Protein AF-A0A9X0CP93-F1 (afdb_monomer_lite)

InterPro domains:
  IPR006581 VPS10 [SM00602] (1-293)
  IPR015943 WD40/YVTN repeat-like-containing domain superfamily [G3DSA:2.130.10.10] (75-197)
  IPR031777 Sortilin, C-terminal [PF15901] (183-292)
  IPR031778 Sortilin, N-terminal [PF15902] (7-180)
  IPR050310 VPS10-related sortilin family receptors [PTHR12106] (6-293)

Secondary structure (DSSP, 8-state):
--S-------EEE-TTSTT-EEEEEEE--SSSS-EEEEEEESSTTSS-EEBPPPSBBTTS-B----TTT-EEEE--HHHHHHH-----B--SSSTT-EEEEEEEESS--SSS-EEEEESSSSSS-EEEESS-EEEEEEGGGTEEEEEE-STTB-EEEEESSTTSS-EEEE--SS-EEEEEEEE-TTS--SEEEEEEEETTSS---EEEEEE-TTTS-SBPPGGGEEEE-TTTT-SS-S-BTTEEEEEEEE-TT---B--TT----EEEEEPPP-GGG--PPTT--B-TTS-B-

Foldseek 3Di:
DPDDDDDDAAKDDQAQAPFKIKHWDWADDPDDDTFTFIWITRQNPPDIDGQADACAALVRHGPPAGPDFKGWGFDADVCCVPVVADHWDHHSLAHFWIKTWAAIGNGTDPPQIFIWITNLNRNDIHGQGRAGWAWAAALSNQKIWTWGQDLFTFWIWMASQSRNDIDIDGLDDAGWNWSHKYDDPPRNAQKIWTWTAGHPDDDDIDIGIDGCCVQQVAADDPVQKDKDWSLVPDDPGCDHLQKRKIKIDGHSVDNHHPHNPRDIDIDIDGHDDDLSNDDADPPWDQDPPSDTD

Sequence (293 aa):
MWGQTITLVDIHRVKSLNGTYLANMYIKQEHGPDKFRSVITFNKGGEWHPLKAPEVDHNGVPTKCYLPQCSLHIHMTLSRWYYYIPSVMSSSSAVGIIVAQGNLGDSLGQGNIGVFLSNDGGLTWTKEFSSFHDFVIGDHGGILAAVPMRKDAQKVWYSCTEGKTWQNVTLGSKPVYVYGMVTEPGETTLIFNVFGQYARQSFQWLSVKLNFTSVLDQKCQPENYTYWSPNDERVDSQCLLGQHLVFERRKSGDCCFNGEEYEREINISTCTCEIDDFECDFGYIHHEFDECV

pLDDT: mean 91.76, std 7.83, range [35.75, 98.5]

Organism: NCBI:txid174260

Structure (mmCIF, N/CA/C/O backbone):
data_AF-A0A9X0CP93-F1
#
_entry.id   AF-A0A9X0CP93-F1
#
loop_
_atom_site.group_PDB
_atom_site.id
_atom_site.type_symbol
_atom_site.label_atom_id
_atom_site.label_alt_id
_atom_site.label_comp_id
_atom_site.label_asym_id
_atom_site.label_entity_id
_atom_site.label_seq_id
_atom_site.pdbx_PDB_ins_code
_atom_site.Cartn_x
_atom_site.Cartn_y
_atom_site.Cartn_z
_atom_site.occupancy
_atom_site.B_iso_or_equiv
_atom_site.auth_seq_id
_atom_site.auth_comp_id
_atom_site.auth_asym_id
_atom_site.auth_atom_id
_atom_site.pdbx_PDB_model_num
ATOM 1 N N . MET A 1 1 ? -1.537 -30.505 15.634 1.00 45.66 1 MET A N 1
ATOM 2 C CA . MET A 1 1 ? -0.411 -30.059 14.789 1.00 45.66 1 MET A CA 1
ATOM 3 C C . MET A 1 1 ? 0.697 -29.499 15.679 1.00 45.66 1 MET A C 1
ATOM 5 O O . MET A 1 1 ? 0.891 -28.297 15.728 1.00 45.66 1 MET A O 1
ATOM 9 N N . TRP A 1 2 ? 1.378 -30.361 16.436 1.00 35.75 2 TRP A N 1
ATOM 10 C CA . TRP A 1 2 ? 2.591 -30.008 17.185 1.00 35.75 2 TRP A CA 1
ATOM 11 C C . TRP A 1 2 ? 3.747 -30.776 16.541 1.00 35.75 2 TRP A C 1
ATOM 13 O O . TRP A 1 2 ? 3.567 -31.950 16.224 1.00 35.75 2 TRP A O 1
ATOM 23 N N . GLY A 1 3 ? 4.889 -30.122 16.313 1.00 57.94 3 GLY A N 1
ATOM 24 C CA . GLY A 1 3 ? 6.096 -30.769 15.777 1.00 57.94 3 GLY A CA 1
ATOM 25 C C . GLY A 1 3 ? 6.415 -30.526 14.297 1.00 57.94 3 GLY A C 1
ATOM 26 O O . GLY A 1 3 ? 7.309 -31.181 13.775 1.00 57.94 3 GLY A O 1
ATOM 27 N N . GLN A 1 4 ? 5.737 -29.600 13.610 1.00 65.94 4 GLN A N 1
ATOM 28 C CA . GLN A 1 4 ? 6.206 -29.126 12.303 1.00 65.94 4 GLN A CA 1
ATOM 29 C C . GLN A 1 4 ? 7.139 -27.930 12.488 1.00 65.94 4 GLN A C 1
ATOM 31 O O . GLN A 1 4 ? 6.746 -26.910 13.054 1.00 65.94 4 GLN A O 1
ATOM 36 N N . THR A 1 5 ? 8.372 -28.059 12.001 1.00 78.38 5 THR A N 1
ATOM 37 C CA . THR A 1 5 ? 9.287 -26.930 11.830 1.00 78.38 5 THR A CA 1
ATOM 38 C C . THR A 1 5 ? 8.723 -26.033 10.734 1.00 78.38 5 THR A C 1
ATOM 40 O O . THR A 1 5 ? 8.632 -26.448 9.580 1.00 78.38 5 THR A O 1
ATOM 43 N N . ILE A 1 6 ? 8.304 -24.822 11.096 1.00 79.12 6 ILE A N 1
ATOM 44 C CA . ILE A 1 6 ? 7.851 -23.815 10.136 1.00 79.12 6 ILE A CA 1
ATOM 45 C C . ILE A 1 6 ? 9.067 -22.972 9.762 1.00 79.12 6 ILE A C 1
ATOM 47 O O . ILE A 1 6 ? 9.620 -22.272 10.609 1.00 79.12 6 ILE A O 1
ATOM 51 N N . THR A 1 7 ? 9.473 -23.036 8.497 1.00 84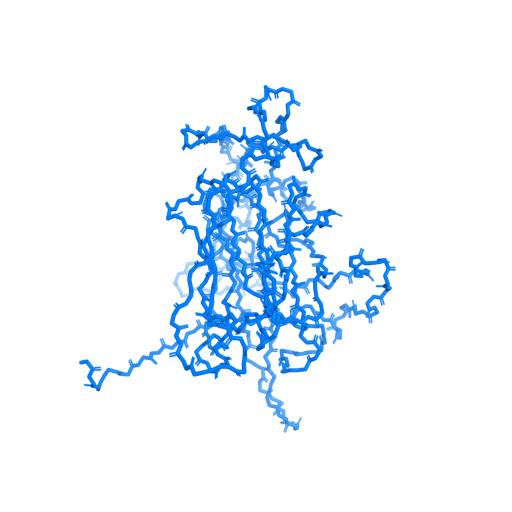.62 7 THR A N 1
ATOM 52 C CA . THR A 1 7 ? 10.472 -22.121 7.939 1.00 84.62 7 THR A CA 1
ATOM 53 C C . THR A 1 7 ? 9.752 -20.912 7.367 1.00 84.62 7 THR A C 1
ATOM 55 O O . THR A 1 7 ? 8.855 -21.050 6.537 1.00 84.62 7 THR A O 1
ATOM 58 N N . LEU A 1 8 ? 10.141 -19.726 7.822 1.00 86.12 8 LEU A N 1
ATOM 59 C CA . LEU A 1 8 ? 9.606 -18.454 7.354 1.00 86.12 8 LEU A CA 1
ATOM 60 C C . LEU A 1 8 ? 10.701 -17.701 6.603 1.00 86.12 8 LEU A C 1
ATOM 62 O O . LEU A 1 8 ? 11.847 -17.664 7.047 1.00 86.12 8 LEU A O 1
ATOM 66 N N . VAL A 1 9 ? 10.329 -17.090 5.483 1.00 91.25 9 VAL A N 1
ATOM 67 C CA . VAL A 1 9 ? 11.207 -16.248 4.668 1.00 91.25 9 VAL A CA 1
ATOM 68 C C . VAL A 1 9 ? 10.483 -14.934 4.409 1.00 91.25 9 VAL A C 1
ATOM 70 O O . VAL A 1 9 ? 9.304 -14.934 4.047 1.00 91.25 9 VAL A O 1
ATOM 73 N N . ASP A 1 10 ? 11.179 -13.817 4.607 1.00 94.00 10 ASP A N 1
ATOM 74 C CA . ASP A 1 10 ? 10.650 -12.485 4.319 1.00 94.00 10 ASP A CA 1
ATOM 75 C C . ASP A 1 10 ? 10.779 -12.179 2.827 1.00 94.00 10 ASP A C 1
ATOM 77 O O . ASP A 1 10 ? 11.709 -11.513 2.373 1.00 94.00 10 ASP A O 1
ATOM 81 N N . ILE A 1 11 ? 9.808 -12.693 2.077 1.00 95.44 11 ILE A N 1
ATOM 82 C CA . ILE A 1 11 ? 9.540 -12.330 0.693 1.00 95.44 11 ILE A CA 1
ATOM 83 C C . ILE A 1 11 ? 8.031 -12.154 0.514 1.00 95.44 11 ILE A C 1
ATOM 85 O O . ILE A 1 11 ? 7.233 -12.968 0.983 1.00 95.44 11 ILE A O 1
ATOM 89 N N . HIS A 1 12 ? 7.627 -11.080 -0.155 1.00 96.62 12 HIS A N 1
ATOM 90 C CA . HIS A 1 12 ? 6.233 -10.759 -0.432 1.00 96.62 12 HIS A CA 1
ATOM 91 C C . HIS A 1 12 ? 6.042 -10.513 -1.923 1.00 96.62 12 HIS A C 1
ATOM 93 O O . HIS A 1 12 ? 6.697 -9.655 -2.508 1.00 96.62 12 HIS A O 1
ATOM 99 N N . ARG A 1 13 ? 5.111 -11.247 -2.534 1.00 96.81 13 ARG A N 1
ATOM 100 C CA . ARG A 1 13 ? 4.679 -11.016 -3.916 1.00 96.81 13 ARG A CA 1
ATOM 101 C C . ARG A 1 13 ? 3.569 -9.971 -3.926 1.00 96.81 13 ARG A C 1
ATOM 103 O O . ARG A 1 13 ? 2.529 -10.185 -3.301 1.00 96.81 13 ARG A O 1
ATOM 110 N N . VAL A 1 14 ? 3.746 -8.891 -4.683 1.00 97.06 14 VAL A N 1
ATOM 111 C CA . VAL A 1 14 ? 2.673 -7.914 -4.903 1.00 97.06 14 VAL A CA 1
ATOM 112 C C . VAL A 1 14 ? 1.613 -8.555 -5.795 1.00 97.06 14 VAL A C 1
ATOM 114 O O . VAL A 1 14 ? 1.870 -8.898 -6.944 1.00 97.06 14 VAL A O 1
ATOM 117 N N . LYS A 1 15 ? 0.412 -8.776 -5.251 1.00 95.50 15 LYS A N 1
ATOM 118 C CA . LYS A 1 15 ? -0.599 -9.627 -5.906 1.00 95.50 15 LYS A CA 1
ATOM 119 C C . LYS A 1 15 ? -1.110 -9.083 -7.242 1.00 95.50 15 LYS A C 1
ATOM 121 O O . LYS A 1 15 ? -1.507 -9.880 -8.085 1.00 95.50 15 LYS A O 1
ATOM 126 N N . SER A 1 16 ? -1.131 -7.764 -7.416 1.00 93.38 16 SER A N 1
ATOM 127 C CA . SER A 1 16 ? -1.631 -7.115 -8.631 1.00 93.38 16 SER A CA 1
ATOM 128 C C . SER A 1 16 ? -0.591 -6.931 -9.731 1.00 93.38 16 SER A C 1
ATOM 130 O O . SER A 1 16 ? -0.976 -6.663 -10.863 1.00 93.38 16 SER A O 1
ATOM 132 N N . LEU A 1 17 ? 0.703 -7.074 -9.430 1.00 93.12 17 LEU A N 1
ATOM 133 C CA . LEU A 1 17 ? 1.784 -6.771 -10.367 1.00 93.12 17 LEU A CA 1
ATOM 134 C C . LEU A 1 17 ? 2.702 -7.979 -10.518 1.00 93.12 17 LEU A C 1
ATOM 136 O O . LEU A 1 17 ? 3.474 -8.327 -9.623 1.00 93.12 17 LEU A O 1
ATOM 140 N N . ASN A 1 18 ? 2.608 -8.638 -11.671 1.00 88.94 18 ASN A N 1
ATOM 141 C CA . ASN A 1 18 ? 3.498 -9.742 -11.984 1.00 88.94 18 ASN A CA 1
ATOM 142 C C . ASN A 1 18 ? 4.925 -9.208 -12.173 1.00 88.94 18 ASN A C 1
ATOM 144 O O . ASN A 1 18 ? 5.140 -8.297 -12.961 1.00 88.94 18 ASN A O 1
ATOM 148 N N . GLY A 1 19 ? 5.887 -9.767 -11.439 1.00 89.31 19 GLY A N 1
ATOM 149 C CA . GLY A 1 19 ? 7.274 -9.295 -11.444 1.00 89.31 19 GLY A CA 1
ATOM 150 C C . GLY A 1 19 ? 7.649 -8.401 -10.261 1.00 89.31 19 GLY A C 1
ATOM 151 O O . GLY A 1 19 ? 8.837 -8.283 -9.979 1.00 89.31 19 GLY A O 1
ATOM 152 N N . THR A 1 20 ? 6.685 -7.865 -9.504 1.00 94.81 20 THR A N 1
ATOM 153 C CA . THR A 1 20 ? 6.999 -7.048 -8.324 1.00 94.81 20 THR A CA 1
ATOM 154 C C . THR A 1 20 ? 7.060 -7.888 -7.048 1.00 94.81 20 THR A C 1
ATOM 156 O O . THR A 1 20 ? 6.065 -8.491 -6.622 1.00 94.81 20 THR A O 1
ATOM 159 N N . TYR A 1 21 ? 8.225 -7.896 -6.400 1.00 97.38 21 TYR A N 1
ATOM 160 C CA . TYR A 1 21 ? 8.444 -8.581 -5.125 1.00 97.38 21 TYR A CA 1
ATOM 161 C C . TYR A 1 21 ? 9.198 -7.689 -4.150 1.00 97.38 21 TYR A C 1
ATOM 163 O O . TYR A 1 21 ? 10.057 -6.901 -4.529 1.00 97.38 21 TYR A O 1
ATOM 171 N N . LEU A 1 22 ? 8.892 -7.857 -2.871 1.00 98.25 22 LEU A N 1
ATOM 172 C CA . LEU A 1 22 ? 9.581 -7.220 -1.761 1.00 98.25 22 LEU A CA 1
ATOM 173 C C . LEU A 1 22 ? 10.318 -8.302 -0.978 1.00 98.25 22 LEU A C 1
ATOM 175 O O . LEU A 1 22 ? 9.751 -9.371 -0.758 1.00 98.25 22 LEU A O 1
ATOM 179 N N . ALA A 1 23 ? 11.533 -8.034 -0.514 1.00 97.88 23 ALA A N 1
ATOM 180 C CA . ALA A 1 23 ? 12.254 -8.950 0.368 1.00 97.88 23 ALA A CA 1
ATOM 181 C C . ALA A 1 23 ? 13.019 -8.207 1.467 1.00 97.88 23 ALA A C 1
ATOM 183 O O . ALA A 1 23 ? 13.400 -7.051 1.288 1.00 97.88 23 ALA A O 1
ATOM 184 N N . ASN A 1 24 ? 13.272 -8.878 2.593 1.00 96.88 24 ASN A N 1
ATOM 185 C CA . ASN A 1 24 ? 14.222 -8.406 3.602 1.00 96.88 24 ASN A CA 1
ATOM 186 C C . ASN A 1 24 ? 15.542 -9.172 3.475 1.00 96.88 24 ASN A C 1
ATOM 188 O O . ASN A 1 24 ? 15.614 -10.368 3.751 1.00 96.88 24 ASN A O 1
ATOM 192 N N . MET A 1 25 ? 16.600 -8.462 3.090 1.00 95.31 25 MET A N 1
ATOM 193 C CA . MET A 1 25 ? 17.963 -8.977 3.019 1.00 95.31 25 MET A CA 1
ATOM 194 C C . MET A 1 25 ? 18.614 -8.944 4.400 1.00 95.31 25 MET A C 1
ATOM 196 O O . MET A 1 25 ? 18.644 -7.896 5.046 1.00 95.31 25 MET A O 1
ATOM 200 N N . TYR A 1 26 ? 19.184 -10.070 4.824 1.00 94.25 26 TYR A N 1
ATOM 201 C CA . TYR A 1 26 ? 20.040 -10.148 6.005 1.00 94.25 26 TYR A CA 1
ATOM 202 C C . TYR A 1 26 ? 21.467 -9.709 5.664 1.00 94.25 26 TYR A C 1
ATOM 204 O O . TYR A 1 26 ? 22.086 -10.240 4.745 1.00 94.25 26 TYR A O 1
ATOM 212 N N . ILE A 1 27 ? 21.995 -8.759 6.428 1.00 93.38 27 ILE A N 1
ATOM 213 C CA . ILE A 1 27 ? 23.336 -8.205 6.267 1.00 93.38 27 ILE A CA 1
ATOM 214 C C . ILE A 1 27 ? 24.093 -8.412 7.573 1.00 93.38 27 ILE A C 1
ATOM 216 O O . ILE A 1 27 ? 23.867 -7.705 8.562 1.00 93.38 27 ILE A O 1
ATOM 220 N N . LYS A 1 28 ? 25.027 -9.364 7.552 1.00 93.44 28 LYS A N 1
ATOM 221 C CA . LYS A 1 28 ? 25.925 -9.616 8.676 1.00 93.44 28 LYS A CA 1
ATOM 222 C C . LYS A 1 28 ? 26.867 -8.429 8.868 1.00 93.44 28 LYS A C 1
ATOM 224 O O . LYS A 1 28 ? 27.490 -7.986 7.905 1.00 93.44 28 LYS A O 1
ATOM 229 N N . GLN A 1 29 ? 26.975 -7.919 10.090 1.00 91.06 29 GLN A N 1
ATOM 230 C CA . GLN A 1 29 ? 27.916 -6.842 10.413 1.00 91.06 29 GLN A CA 1
ATOM 231 C C . GLN A 1 29 ? 29.190 -7.426 11.038 1.00 91.06 29 GLN A C 1
ATOM 233 O O . GLN A 1 29 ? 29.126 -8.346 11.849 1.00 91.06 29 GLN A O 1
ATOM 238 N N . GLU A 1 30 ? 30.362 -6.891 10.685 1.00 89.31 30 GLU A N 1
ATOM 239 C CA . GLU A 1 30 ? 31.623 -7.262 11.355 1.00 89.31 30 GLU A CA 1
ATOM 240 C C . GLU A 1 30 ? 31.658 -6.752 12.803 1.00 89.31 30 GLU A C 1
ATOM 242 O O . GLU A 1 30 ? 32.184 -7.409 13.707 1.00 89.31 30 GLU A O 1
ATOM 247 N N . HIS A 1 31 ? 31.061 -5.579 13.028 1.00 87.56 31 HIS A N 1
ATOM 248 C CA . HIS A 1 31 ? 30.952 -4.922 14.322 1.00 87.56 31 HIS A CA 1
ATOM 249 C C . HIS A 1 31 ? 29.522 -4.408 14.533 1.00 87.56 31 HIS A C 1
ATOM 251 O O . HIS A 1 31 ? 29.001 -3.652 13.716 1.00 87.56 31 HIS A O 1
ATOM 257 N N . GLY A 1 32 ? 28.904 -4.780 15.657 1.00 87.12 32 GLY A N 1
ATOM 258 C CA . GLY A 1 32 ? 27.528 -4.402 15.999 1.00 87.12 32 GLY A CA 1
ATOM 259 C C . GLY A 1 32 ? 26.488 -5.480 15.661 1.00 87.12 32 GLY A C 1
ATOM 260 O O . GLY A 1 32 ? 26.857 -6.590 15.282 1.00 87.12 32 GLY A O 1
ATOM 261 N N . PRO A 1 33 ? 25.190 -5.189 15.864 1.00 89.56 33 PRO A N 1
ATOM 262 C CA . PRO A 1 33 ? 24.119 -6.129 15.557 1.00 89.56 33 PRO A CA 1
ATOM 263 C C . PRO A 1 33 ? 23.932 -6.275 14.045 1.00 89.56 33 PRO A C 1
ATOM 265 O O . PRO A 1 33 ? 24.057 -5.301 13.298 1.00 89.56 33 PRO A O 1
ATOM 268 N N . ASP A 1 34 ? 23.580 -7.484 13.611 1.00 93.25 34 ASP A N 1
ATOM 269 C CA . ASP A 1 34 ? 23.214 -7.748 12.223 1.00 93.25 34 ASP A CA 1
ATOM 270 C C . ASP A 1 34 ? 22.017 -6.894 11.795 1.00 93.25 34 ASP A C 1
ATOM 272 O O . ASP A 1 34 ? 21.146 -6.546 12.599 1.00 93.25 34 ASP A O 1
ATOM 276 N N . LYS A 1 35 ? 21.982 -6.546 10.509 1.00 94.25 35 LYS A N 1
ATOM 277 C CA . LYS A 1 35 ? 20.985 -5.634 9.949 1.00 94.25 35 LYS A CA 1
ATOM 278 C C . LYS A 1 35 ? 20.098 -6.355 8.955 1.00 94.25 35 LYS A C 1
ATOM 280 O O . LYS A 1 35 ? 20.541 -7.251 8.244 1.00 94.25 35 LYS A O 1
ATOM 285 N N . PHE A 1 36 ? 18.860 -5.896 8.853 1.00 95.25 36 PHE A N 1
ATOM 286 C CA . PHE A 1 36 ? 17.966 -6.276 7.769 1.00 95.25 36 PHE A CA 1
ATOM 287 C C . PHE A 1 36 ? 17.678 -5.046 6.919 1.00 95.25 36 PHE A C 1
ATOM 289 O O . PHE A 1 36 ? 17.381 -3.985 7.468 1.00 95.25 36 PHE A O 1
ATOM 296 N N . ARG A 1 37 ? 17.766 -5.166 5.595 1.00 96.75 37 ARG A N 1
ATOM 297 C CA . ARG A 1 37 ? 17.382 -4.094 4.668 1.00 96.75 37 ARG A CA 1
ATOM 298 C C . ARG A 1 37 ? 16.332 -4.601 3.700 1.00 96.75 37 ARG A C 1
ATOM 300 O O . ARG A 1 37 ? 16.505 -5.642 3.076 1.00 96.75 37 ARG A O 1
ATOM 307 N N . SER A 1 38 ? 15.246 -3.853 3.589 1.00 98.25 38 SER A N 1
ATOM 308 C CA . SER A 1 38 ? 14.188 -4.145 2.631 1.00 98.25 38 SER A CA 1
ATOM 309 C C . SER A 1 38 ? 14.574 -3.687 1.229 1.00 98.25 38 SER A C 1
ATOM 311 O O . SER A 1 38 ? 15.072 -2.574 1.046 1.00 98.25 38 SER A O 1
ATOM 313 N N . VAL A 1 39 ? 14.305 -4.546 0.256 1.00 98.06 39 VAL A N 1
ATOM 314 C CA . VAL A 1 39 ? 14.540 -4.323 -1.169 1.00 98.06 39 VAL A CA 1
ATOM 315 C C . VAL A 1 39 ? 13.285 -4.665 -1.964 1.00 98.06 39 VAL A C 1
ATOM 317 O O . VAL A 1 39 ? 12.455 -5.464 -1.522 1.00 98.06 39 VAL A O 1
ATOM 320 N N . ILE A 1 40 ? 13.154 -4.049 -3.132 1.00 97.88 40 ILE A N 1
ATOM 321 C CA . ILE A 1 40 ? 12.094 -4.292 -4.103 1.00 97.88 40 ILE A CA 1
ATOM 322 C C . ILE A 1 40 ? 12.721 -4.680 -5.440 1.00 97.88 40 ILE A C 1
ATOM 324 O O . ILE A 1 40 ? 13.708 -4.084 -5.864 1.00 97.88 40 ILE A O 1
ATOM 328 N N . THR A 1 41 ? 12.154 -5.688 -6.085 1.00 94.44 41 THR A N 1
ATOM 329 C CA . THR A 1 41 ? 12.397 -6.002 -7.491 1.00 94.44 41 THR A CA 1
ATOM 330 C C . THR A 1 41 ? 11.124 -5.738 -8.257 1.00 94.44 41 THR A C 1
ATOM 332 O O . THR A 1 41 ? 10.015 -5.894 -7.736 1.00 94.44 41 THR A O 1
ATOM 335 N N . PHE A 1 42 ? 11.305 -5.369 -9.508 1.00 91.44 42 PHE A N 1
ATOM 336 C CA . PHE A 1 42 ? 10.229 -5.085 -10.423 1.00 91.44 42 PHE A CA 1
ATOM 337 C C . PHE A 1 42 ? 10.224 -6.014 -11.634 1.00 91.44 42 PHE A C 1
ATOM 339 O O . PHE A 1 42 ? 9.233 -6.017 -12.351 1.00 91.44 42 PHE A O 1
ATOM 346 N N . ASN A 1 43 ? 11.292 -6.788 -11.847 1.00 88.44 43 ASN A N 1
ATOM 347 C CA . ASN A 1 43 ? 11.537 -7.704 -12.964 1.00 88.44 43 ASN A CA 1
ATOM 348 C C . ASN A 1 43 ? 11.696 -9.150 -12.469 1.00 88.44 43 ASN A C 1
ATOM 350 O O . ASN A 1 43 ? 12.542 -9.907 -12.931 1.00 88.44 43 ASN A O 1
ATOM 354 N N . LYS A 1 44 ? 10.854 -9.544 -11.506 1.00 90.38 44 LYS A N 1
ATOM 355 C CA . LYS A 1 44 ? 10.750 -10.920 -10.996 1.00 90.38 44 LYS A CA 1
ATOM 356 C C . LYS A 1 44 ? 12.037 -11.447 -10.347 1.00 90.38 44 LYS A C 1
ATOM 358 O O . LYS A 1 44 ? 12.210 -12.657 -10.228 1.00 90.38 44 LYS A O 1
ATOM 363 N N . GLY A 1 45 ? 12.879 -10.547 -9.850 1.00 89.44 45 GLY A N 1
ATOM 364 C CA . GLY A 1 45 ? 14.084 -10.881 -9.100 1.00 89.44 45 GLY A CA 1
ATOM 365 C C . GLY A 1 45 ? 15.388 -10.753 -9.875 1.00 89.44 45 GLY A C 1
ATOM 366 O O . GLY A 1 45 ? 16.413 -11.056 -9.270 1.00 89.44 45 GLY A O 1
ATOM 367 N N . GLY A 1 46 ? 15.362 -10.294 -11.133 1.00 85.62 46 GLY A N 1
ATOM 368 C CA . GLY A 1 46 ? 16.579 -9.997 -11.896 1.00 85.62 46 GLY A CA 1
ATOM 369 C C . GLY A 1 46 ? 17.403 -8.890 -11.236 1.00 85.62 46 GLY A C 1
ATOM 370 O O . GLY A 1 46 ? 18.568 -9.086 -10.908 1.00 85.62 46 GLY A O 1
ATOM 371 N N . GLU A 1 47 ? 16.759 -7.766 -10.916 1.00 87.56 47 GLU A N 1
ATOM 372 C CA . GLU A 1 47 ? 17.378 -6.640 -10.217 1.00 87.56 47 GLU A CA 1
ATOM 373 C C . GLU A 1 47 ? 16.616 -6.263 -8.950 1.00 87.56 47 GLU A C 1
ATOM 375 O O . GLU A 1 47 ? 15.387 -6.351 -8.880 1.00 87.56 47 GLU A O 1
ATOM 380 N N . TRP A 1 48 ? 17.360 -5.822 -7.936 1.00 93.94 48 TRP A N 1
ATOM 381 C CA . TRP A 1 48 ? 16.822 -5.429 -6.639 1.00 93.94 48 TRP A CA 1
ATOM 382 C C . TRP A 1 48 ? 17.331 -4.052 -6.240 1.00 93.94 48 TRP A C 1
ATOM 384 O O . TRP A 1 48 ? 18.534 -3.790 -6.245 1.00 93.94 48 TRP A O 1
ATOM 394 N N . HIS A 1 49 ? 16.416 -3.200 -5.790 1.00 94.94 49 HIS A N 1
ATOM 395 C CA . HIS A 1 49 ? 16.727 -1.845 -5.357 1.00 94.94 49 HIS A CA 1
ATOM 396 C C . HIS A 1 49 ? 16.246 -1.610 -3.920 1.00 94.94 49 HIS A C 1
ATOM 398 O O . HIS A 1 49 ? 15.236 -2.180 -3.496 1.00 94.94 49 HIS A O 1
ATOM 404 N N . PRO A 1 50 ? 16.929 -0.761 -3.135 1.00 97.62 50 PRO A N 1
ATOM 405 C CA . PRO A 1 50 ? 16.386 -0.280 -1.871 1.00 97.62 50 PRO A CA 1
ATOM 406 C C . PRO A 1 50 ? 15.053 0.451 -2.081 1.00 97.62 50 PRO A C 1
ATOM 408 O O . PRO A 1 50 ? 14.899 1.202 -3.042 1.00 97.62 50 PRO A O 1
ATOM 411 N N . LEU A 1 51 ? 14.110 0.308 -1.147 1.00 98.25 51 LEU A N 1
ATOM 412 C CA . LEU A 1 51 ? 12.869 1.088 -1.189 1.00 98.25 51 LEU A CA 1
ATOM 413 C C . LEU A 1 51 ? 13.165 2.567 -0.905 1.00 98.25 51 LEU A C 1
ATOM 415 O O . LEU A 1 51 ? 13.687 2.916 0.163 1.00 98.25 51 LEU A O 1
ATOM 419 N N . LYS A 1 52 ? 12.817 3.445 -1.851 1.00 96.88 52 LYS A N 1
ATOM 420 C CA . LYS A 1 52 ? 12.985 4.893 -1.692 1.00 96.88 52 LYS A CA 1
ATOM 421 C C . LYS A 1 52 ? 12.086 5.391 -0.558 1.00 96.88 52 LYS A C 1
ATOM 423 O O . LYS A 1 52 ? 10.899 5.077 -0.500 1.00 96.88 52 LYS A O 1
ATOM 428 N N . ALA A 1 53 ? 12.657 6.169 0.355 1.00 97.50 53 ALA A N 1
ATOM 429 C CA . ALA A 1 53 ? 11.878 6.824 1.394 1.00 97.50 53 ALA A CA 1
ATOM 430 C C . ALA A 1 53 ? 11.070 8.004 0.811 1.00 97.50 53 ALA A C 1
ATOM 432 O O . ALA A 1 53 ? 11.579 8.693 -0.078 1.00 97.50 53 ALA A O 1
ATOM 433 N N . PRO A 1 54 ? 9.854 8.283 1.322 1.00 96.88 54 PRO A N 1
ATOM 434 C CA . PRO A 1 54 ? 9.143 9.520 1.010 1.00 96.88 54 PRO A CA 1
ATOM 435 C C . PRO A 1 54 ? 10.001 10.739 1.340 1.00 96.88 54 PRO A C 1
ATOM 437 O O . PRO A 1 54 ? 10.607 10.775 2.409 1.00 96.88 54 PRO A O 1
ATOM 440 N N . GLU A 1 55 ? 9.998 11.770 0.498 1.00 94.88 55 GLU A N 1
ATOM 441 C CA . GLU A 1 55 ? 10.692 13.035 0.798 1.00 94.88 55 GLU A CA 1
ATOM 442 C C . GLU A 1 55 ? 10.013 13.794 1.949 1.00 94.88 55 GLU A C 1
ATOM 444 O O . GLU A 1 55 ? 10.679 14.388 2.803 1.00 94.88 55 GLU A O 1
ATOM 449 N N . VAL A 1 56 ? 8.683 13.700 2.016 1.00 93.31 56 VAL A N 1
ATOM 450 C CA . VAL A 1 56 ? 7.829 14.281 3.057 1.00 93.31 56 VAL A CA 1
ATOM 451 C C . VAL A 1 56 ? 6.821 13.252 3.569 1.00 93.31 56 VAL A C 1
ATOM 453 O O . VAL A 1 56 ? 6.427 12.342 2.842 1.00 93.31 56 VAL A O 1
ATOM 456 N N . ASP A 1 57 ? 6.401 13.374 4.825 1.00 89.38 57 ASP A N 1
ATOM 457 C CA . ASP A 1 57 ? 5.257 12.616 5.336 1.00 89.38 57 ASP A CA 1
ATOM 458 C C . ASP A 1 57 ? 3.918 13.172 4.811 1.00 89.38 57 ASP A C 1
ATOM 460 O O . ASP A 1 57 ? 3.882 14.197 4.128 1.00 89.38 57 ASP A O 1
ATOM 464 N N . HIS A 1 58 ? 2.802 12.510 5.142 1.00 88.25 58 HIS A N 1
ATOM 465 C CA . HIS A 1 58 ? 1.460 12.941 4.726 1.00 88.25 58 HIS A CA 1
ATOM 466 C C . HIS A 1 58 ? 1.114 14.391 5.136 1.00 88.25 58 HIS A C 1
ATOM 468 O O . HIS A 1 58 ? 0.293 15.038 4.493 1.00 88.25 58 HIS A O 1
ATOM 474 N N . ASN A 1 59 ? 1.752 14.941 6.178 1.00 88.44 59 ASN A N 1
ATOM 475 C CA . ASN A 1 59 ? 1.541 16.321 6.629 1.00 88.44 59 ASN A CA 1
ATOM 476 C C . ASN A 1 59 ? 2.509 17.321 5.970 1.00 88.44 59 ASN A C 1
ATOM 478 O O . ASN A 1 59 ? 2.552 18.487 6.367 1.00 88.44 59 ASN A O 1
ATOM 482 N N . GLY A 1 60 ? 3.313 16.880 4.999 1.00 90.75 60 GLY A N 1
ATOM 483 C CA . GLY A 1 60 ? 4.323 17.699 4.336 1.00 90.75 60 GLY A CA 1
ATOM 484 C C . GLY A 1 60 ? 5.599 17.903 5.158 1.00 90.75 60 GLY A C 1
ATOM 485 O O . GLY A 1 60 ? 6.416 18.754 4.807 1.00 90.75 60 GLY A O 1
ATOM 486 N N . VAL A 1 61 ? 5.800 17.157 6.250 1.00 92.50 61 VAL A N 1
ATOM 487 C CA . VAL A 1 61 ? 7.012 17.273 7.071 1.00 92.50 61 VAL A CA 1
ATOM 488 C C . VAL A 1 61 ? 8.153 16.499 6.402 1.00 92.50 61 VAL A C 1
ATOM 490 O O . VAL A 1 61 ? 8.005 15.299 6.170 1.00 92.50 61 VAL A O 1
ATOM 493 N N . PRO A 1 62 ? 9.315 17.125 6.128 1.00 95.06 62 PRO A N 1
ATOM 494 C CA . PRO A 1 62 ? 10.444 16.433 5.511 1.00 95.06 62 PRO A CA 1
ATOM 495 C C . PRO A 1 62 ? 10.936 15.249 6.346 1.00 95.06 62 PRO A C 1
ATOM 497 O O . PRO A 1 62 ? 11.239 15.405 7.533 1.00 95.06 62 PRO A O 1
ATOM 500 N N . THR A 1 63 ? 11.090 14.082 5.720 1.00 94.44 63 THR A N 1
ATOM 501 C CA . THR A 1 63 ? 11.552 12.862 6.410 1.00 94.44 63 THR A CA 1
ATOM 502 C C . THR A 1 63 ? 13.062 12.848 6.636 1.00 94.44 63 THR A C 1
ATOM 504 O O . THR A 1 63 ? 13.544 12.184 7.553 1.00 94.44 63 THR A O 1
ATOM 507 N N . LYS A 1 64 ? 13.810 13.591 5.805 1.00 95.38 64 LYS A N 1
ATOM 508 C CA . LYS A 1 64 ? 15.281 13.662 5.802 1.00 95.38 64 LYS A CA 1
ATOM 509 C C . LYS A 1 64 ? 15.960 12.287 5.674 1.00 95.38 64 LYS A C 1
ATOM 511 O O . LYS A 1 64 ? 17.047 12.087 6.211 1.00 95.38 64 LYS A O 1
ATOM 516 N N . CYS A 1 65 ? 15.324 11.350 4.972 1.00 96.62 65 CYS A N 1
ATOM 517 C CA . CYS A 1 65 ? 15.846 10.011 4.718 1.00 96.62 65 CYS A CA 1
ATOM 518 C C . CYS A 1 65 ? 16.183 9.857 3.233 1.00 96.62 65 CYS A C 1
ATOM 520 O O . CYS A 1 65 ? 15.287 9.863 2.394 1.00 96.62 65 CYS A O 1
ATOM 522 N N . TYR A 1 66 ? 17.470 9.722 2.915 1.00 96.19 66 TYR A N 1
ATOM 523 C CA . TYR A 1 66 ? 17.954 9.645 1.538 1.00 96.19 66 TYR A CA 1
ATOM 524 C C . TYR A 1 66 ? 18.964 8.511 1.364 1.00 96.19 66 TYR A C 1
ATOM 526 O O . TYR A 1 66 ? 19.750 8.206 2.268 1.00 96.19 66 TYR A O 1
ATOM 534 N N . LEU A 1 67 ? 18.946 7.904 0.178 1.00 95.19 67 LEU A N 1
ATOM 535 C CA . LEU A 1 67 ? 19.913 6.890 -0.224 1.00 95.19 67 LEU A CA 1
ATOM 536 C C . LEU A 1 67 ? 21.329 7.487 -0.341 1.00 95.19 67 LEU A C 1
ATOM 538 O O . LEU A 1 67 ? 21.463 8.675 -0.637 1.00 95.19 67 LEU A O 1
ATOM 542 N N . PRO A 1 68 ? 22.387 6.668 -0.176 1.00 94.81 68 PRO A N 1
ATOM 543 C CA . PRO A 1 68 ? 22.361 5.233 0.149 1.00 94.81 68 PRO A CA 1
ATOM 544 C C . PRO A 1 68 ? 22.236 4.914 1.650 1.00 94.81 68 PRO A C 1
ATOM 546 O O . PRO A 1 68 ? 22.004 3.753 2.009 1.00 94.81 68 PRO A O 1
ATOM 549 N N . GLN A 1 69 ? 22.402 5.907 2.531 1.00 94.19 69 GLN A N 1
ATOM 550 C CA . GLN A 1 69 ? 22.498 5.693 3.981 1.00 94.19 69 GLN A CA 1
ATOM 551 C C . GLN A 1 69 ? 21.143 5.431 4.644 1.00 94.19 69 GLN A C 1
ATOM 553 O O . GLN A 1 69 ? 21.100 4.780 5.685 1.00 94.19 69 GLN A O 1
ATO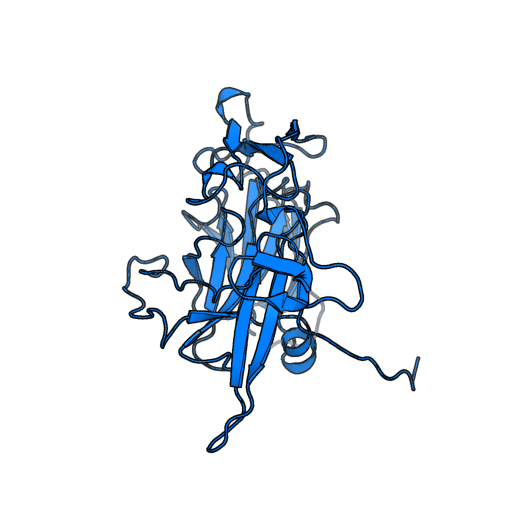M 558 N N . CYS A 1 70 ? 20.052 5.933 4.063 1.00 96.94 70 CYS A N 1
ATOM 559 C CA . CYS A 1 70 ? 18.709 5.797 4.607 1.00 96.94 70 CYS A CA 1
ATOM 560 C C . CYS A 1 70 ? 17.710 5.379 3.522 1.00 96.94 70 CYS A C 1
ATOM 562 O O . CYS A 1 70 ? 17.709 5.907 2.411 1.00 96.94 70 CYS A O 1
ATOM 564 N N . SER A 1 71 ? 16.852 4.421 3.854 1.00 98.06 71 SER A N 1
ATOM 565 C CA . SER A 1 71 ? 15.822 3.866 2.973 1.00 98.06 71 SER A CA 1
ATOM 566 C C . SER A 1 71 ? 14.575 3.498 3.775 1.00 98.06 71 SER A C 1
ATOM 568 O O . SER A 1 71 ? 14.589 3.501 5.009 1.00 98.06 71 SER A O 1
ATOM 570 N N . LEU A 1 72 ? 13.487 3.185 3.075 1.00 98.50 72 LEU A N 1
ATOM 571 C CA . LEU A 1 72 ? 12.312 2.577 3.686 1.00 98.50 72 LEU A CA 1
ATOM 572 C C . LEU A 1 72 ? 12.577 1.089 3.966 1.00 98.50 72 LEU A C 1
ATOM 574 O O . LEU A 1 72 ? 13.094 0.353 3.124 1.00 98.50 72 LEU A O 1
ATOM 578 N N . HIS A 1 73 ? 12.197 0.639 5.157 1.00 98.00 73 HIS A N 1
ATOM 579 C CA . HIS A 1 73 ? 12.273 -0.752 5.579 1.00 98.00 73 HIS A CA 1
ATOM 580 C C . HIS A 1 73 ? 10.926 -1.218 6.110 1.00 98.00 73 HIS A C 1
ATOM 582 O O . HIS A 1 73 ? 10.306 -0.519 6.905 1.00 98.00 73 HIS A O 1
ATOM 588 N N . ILE A 1 74 ? 10.463 -2.383 5.665 1.00 97.25 74 ILE A N 1
ATOM 589 C CA . ILE A 1 74 ? 9.106 -2.878 5.896 1.00 97.25 74 ILE A CA 1
ATOM 590 C C . ILE A 1 74 ? 9.097 -4.222 6.623 1.00 97.25 74 ILE A C 1
ATOM 592 O O . ILE A 1 74 ? 9.869 -5.144 6.348 1.00 97.25 74 ILE A O 1
ATOM 596 N N . HIS A 1 75 ? 8.170 -4.336 7.561 1.00 95.69 75 HIS A N 1
ATOM 597 C CA . HIS A 1 75 ? 7.879 -5.560 8.280 1.00 95.69 75 HIS A CA 1
ATOM 598 C C . HIS A 1 75 ? 7.061 -6.512 7.402 1.00 95.69 75 HIS A C 1
ATOM 600 O O . HIS A 1 75 ? 5.998 -6.153 6.895 1.00 95.69 75 HIS A O 1
ATOM 606 N N . MET A 1 76 ? 7.542 -7.749 7.258 1.00 94.69 76 MET A N 1
ATOM 607 C CA . MET A 1 76 ? 6.889 -8.798 6.466 1.00 94.69 76 MET A CA 1
ATOM 608 C C . MET A 1 76 ? 6.433 -9.966 7.360 1.00 94.69 76 MET A C 1
ATOM 610 O O . MET A 1 76 ? 5.870 -9.751 8.437 1.00 94.69 76 MET A O 1
ATOM 614 N N . THR A 1 77 ? 6.599 -11.210 6.909 1.00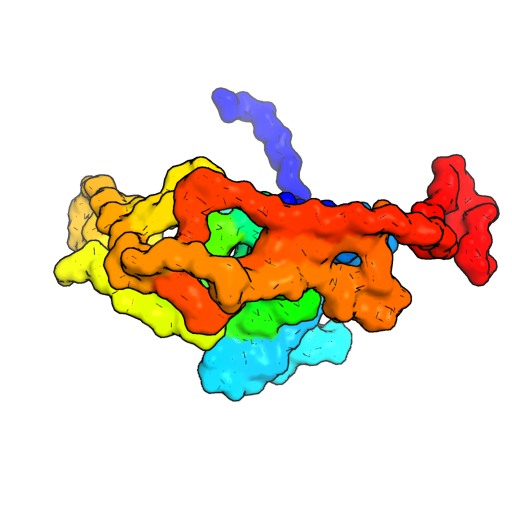 90.75 77 THR A N 1
ATOM 615 C CA . THR A 1 77 ? 6.035 -12.413 7.535 1.00 90.75 77 THR A CA 1
ATOM 616 C C . THR A 1 77 ? 6.690 -12.745 8.876 1.00 90.75 77 THR A C 1
ATOM 618 O O . THR A 1 77 ? 5.983 -13.057 9.836 1.00 90.75 77 THR A O 1
ATOM 621 N N . LEU A 1 78 ? 8.017 -12.632 8.989 1.00 87.81 78 LEU A N 1
ATOM 622 C CA . LEU A 1 78 ? 8.747 -12.868 10.239 1.00 87.81 78 LEU A CA 1
ATOM 623 C C . LEU A 1 78 ? 8.293 -11.900 11.332 1.00 87.81 78 LEU A C 1
ATOM 625 O O . LEU A 1 78 ? 7.997 -12.298 12.459 1.00 87.81 78 LEU A O 1
ATOM 629 N N . SER A 1 79 ? 8.174 -10.623 10.973 1.00 85.25 79 SER A N 1
ATOM 630 C CA . SER A 1 79 ? 7.729 -9.581 11.897 1.00 85.25 79 SER A CA 1
ATOM 631 C C . SER A 1 79 ? 6.268 -9.764 12.315 1.00 85.25 79 SER A C 1
ATOM 633 O O . SER A 1 79 ? 5.949 -9.581 13.488 1.00 85.25 79 SER A O 1
ATOM 635 N N . ARG A 1 80 ? 5.391 -10.203 11.402 1.00 85.25 80 ARG A N 1
ATOM 636 C CA . ARG A 1 80 ? 4.010 -10.583 11.740 1.00 85.25 80 ARG A CA 1
ATOM 637 C C . ARG A 1 80 ? 3.967 -11.672 12.806 1.00 85.25 80 ARG A C 1
ATOM 639 O O . ARG A 1 80 ? 3.190 -11.562 13.749 1.00 85.25 80 ARG A O 1
ATOM 646 N N . TRP A 1 81 ? 4.792 -12.705 12.657 1.00 84.06 81 TRP A N 1
ATOM 647 C CA . TRP A 1 81 ? 4.833 -13.820 13.600 1.00 84.06 81 TRP A CA 1
ATOM 648 C C . TRP A 1 81 ? 5.375 -13.404 14.972 1.00 84.06 81 TRP A C 1
ATOM 650 O O . TRP A 1 81 ? 4.839 -13.810 15.999 1.00 84.06 81 TRP A O 1
ATOM 660 N N . TYR A 1 82 ? 6.420 -12.576 14.994 1.00 84.25 82 TYR A N 1
ATOM 661 C CA . TYR A 1 82 ? 7.101 -12.208 16.235 1.00 84.25 82 TYR A CA 1
ATOM 662 C C . TYR A 1 82 ? 6.401 -11.075 17.005 1.00 84.25 82 TYR A C 1
ATOM 664 O O . TYR A 1 82 ? 6.305 -11.132 18.229 1.00 84.25 82 TYR A O 1
ATOM 672 N N . TYR A 1 83 ? 5.884 -10.057 16.307 1.00 83.06 83 TYR A N 1
ATOM 673 C CA . TYR A 1 83 ? 5.306 -8.853 16.923 1.00 83.06 83 TYR A CA 1
ATOM 674 C C . TYR A 1 83 ? 3.776 -8.778 16.844 1.00 83.06 83 TYR A C 1
ATOM 676 O O . TYR A 1 83 ? 3.201 -7.821 17.356 1.00 83.06 83 TYR A O 1
ATOM 684 N N . TYR A 1 84 ? 3.106 -9.759 16.225 1.00 84.44 84 TYR A N 1
ATOM 685 C CA . TYR A 1 84 ? 1.652 -9.745 16.004 1.00 84.44 84 TYR A CA 1
ATOM 686 C C . TYR A 1 84 ? 1.164 -8.483 15.274 1.00 84.44 84 TYR A C 1
ATOM 688 O O . TYR A 1 84 ? 0.161 -7.875 15.643 1.00 84.44 84 TYR A O 1
ATOM 696 N N . ILE A 1 85 ? 1.881 -8.096 14.218 1.00 87.50 85 ILE A N 1
ATOM 697 C CA . ILE A 1 85 ? 1.530 -6.960 13.357 1.00 87.50 85 ILE A CA 1
ATOM 698 C C . ILE A 1 85 ? 1.069 -7.440 11.970 1.00 87.50 85 ILE A C 1
ATOM 700 O O . ILE A 1 85 ? 1.561 -8.461 11.483 1.00 87.50 85 ILE A O 1
ATOM 704 N N . PRO A 1 86 ? 0.136 -6.736 11.308 1.00 87.94 86 PRO A N 1
ATOM 705 C CA . PRO A 1 86 ? -0.230 -6.983 9.922 1.00 87.94 86 PRO A CA 1
ATOM 706 C C . PRO A 1 86 ? 0.999 -6.954 9.016 1.00 87.94 86 PRO A C 1
ATOM 708 O O . PRO A 1 86 ? 1.866 -6.088 9.156 1.00 87.94 86 PRO A O 1
ATOM 711 N N . SER A 1 87 ? 1.056 -7.917 8.097 1.00 90.44 87 SER A N 1
ATOM 712 C CA . SER A 1 87 ? 2.087 -7.965 7.060 1.00 90.44 87 SER A CA 1
ATOM 713 C C . SER A 1 87 ? 1.755 -7.000 5.918 1.00 90.44 87 SER A C 1
ATOM 715 O O . SER A 1 87 ? 0.733 -6.315 5.954 1.00 90.44 87 SER A O 1
ATOM 717 N N . VAL A 1 88 ? 2.601 -6.978 4.890 1.00 95.81 88 VAL A N 1
ATOM 718 C CA . VAL A 1 88 ? 2.360 -6.206 3.669 1.00 95.81 88 VAL A CA 1
ATOM 719 C C . VAL A 1 88 ? 1.023 -6.622 3.046 1.00 95.81 88 VAL A C 1
ATOM 721 O O . VAL A 1 88 ? 0.744 -7.808 2.848 1.00 95.81 88 VAL A O 1
ATOM 724 N N . MET A 1 89 ? 0.192 -5.636 2.730 1.00 94.94 89 MET A N 1
ATOM 725 C CA . MET A 1 89 ? -1.096 -5.816 2.083 1.00 94.94 89 MET A CA 1
ATOM 726 C C . MET A 1 89 ? -1.018 -5.354 0.631 1.00 94.94 89 MET A C 1
ATOM 728 O O . MET A 1 89 ? -0.624 -4.234 0.328 1.00 94.94 89 MET A O 1
ATOM 732 N N . SER A 1 90 ? -1.437 -6.239 -0.264 1.00 96.00 90 SER A N 1
ATOM 733 C CA . SER A 1 90 ? -1.674 -5.969 -1.681 1.00 96.00 90 SER A CA 1
ATOM 734 C C . SER A 1 90 ? -2.778 -6.915 -2.144 1.00 96.00 90 SER A C 1
ATOM 736 O O . SER A 1 90 ? -2.776 -8.080 -1.720 1.00 96.00 90 SER A O 1
ATOM 738 N N . SER A 1 91 ? -3.674 -6.461 -3.016 1.00 94.94 91 SER A N 1
ATOM 739 C CA . SER A 1 91 ? -4.725 -7.302 -3.600 1.00 94.94 91 SER A CA 1
ATOM 740 C C . SER A 1 91 ? -4.602 -7.354 -5.118 1.00 94.94 91 SER A C 1
ATOM 742 O O . SER A 1 91 ? -4.163 -6.390 -5.735 1.00 94.94 91 SER A O 1
ATOM 744 N N . SER A 1 92 ? -4.992 -8.477 -5.726 1.00 93.75 92 SER A N 1
ATOM 745 C CA . SER A 1 92 ? -5.138 -8.575 -7.181 1.00 93.75 92 SER A CA 1
ATOM 746 C C . SER A 1 92 ? -6.269 -7.682 -7.698 1.00 93.75 92 SER A C 1
ATOM 748 O O . SER A 1 92 ? -6.212 -7.242 -8.841 1.00 93.75 92 SER A O 1
ATOM 750 N N . SER A 1 93 ? -7.268 -7.370 -6.860 1.00 92.06 93 SER A N 1
ATOM 751 C CA . SER A 1 93 ? -8.359 -6.460 -7.214 1.00 92.06 93 SER A CA 1
ATOM 752 C C . SER A 1 93 ? -7.961 -4.984 -7.122 1.00 92.06 93 SER A C 1
ATOM 754 O O . SER A 1 93 ? -8.624 -4.163 -7.746 1.00 92.06 93 SER A O 1
ATOM 756 N N . ALA A 1 94 ? -6.866 -4.634 -6.436 1.00 94.69 94 ALA A N 1
ATOM 757 C CA . ALA A 1 94 ? -6.391 -3.260 -6.253 1.00 94.69 94 ALA A CA 1
ATOM 758 C C . ALA A 1 94 ? -4.993 -3.072 -6.863 1.00 94.69 94 ALA A C 1
ATOM 760 O O . ALA A 1 94 ? -3.960 -3.315 -6.231 1.00 94.69 94 ALA A O 1
ATOM 761 N N . VAL A 1 95 ? -4.967 -2.671 -8.133 1.00 94.88 95 VAL A N 1
ATOM 762 C CA . VAL A 1 95 ? -3.728 -2.568 -8.910 1.00 94.88 95 VAL A CA 1
ATOM 763 C C . VAL A 1 95 ? -2.868 -1.396 -8.444 1.00 94.88 95 VAL A C 1
ATOM 765 O O . VAL A 1 95 ? -3.367 -0.293 -8.255 1.00 94.88 95 VAL A O 1
ATOM 768 N N . GLY A 1 96 ? -1.573 -1.653 -8.233 1.00 94.19 96 GLY A N 1
ATOM 769 C CA . GLY A 1 96 ? -0.596 -0.648 -7.799 1.00 94.19 96 GLY A CA 1
ATOM 770 C C . GLY A 1 96 ? -0.635 -0.309 -6.305 1.00 94.19 96 GLY A C 1
ATOM 771 O O . GLY A 1 96 ? 0.325 0.265 -5.800 1.00 94.19 96 GLY A O 1
ATOM 772 N N . ILE A 1 97 ? -1.691 -0.701 -5.581 1.00 97.06 97 ILE A N 1
ATOM 773 C CA . ILE A 1 97 ? -1.836 -0.409 -4.152 1.00 97.06 97 ILE A CA 1
ATOM 774 C C . ILE A 1 97 ? -1.037 -1.404 -3.305 1.00 97.06 97 ILE A C 1
ATOM 776 O O . ILE A 1 97 ? -1.300 -2.612 -3.308 1.00 97.06 97 ILE A O 1
ATOM 780 N N . ILE A 1 98 ? -0.098 -0.875 -2.520 1.00 98.06 98 ILE A N 1
ATOM 781 C CA . ILE A 1 98 ? 0.673 -1.615 -1.521 1.00 98.06 98 ILE A CA 1
ATOM 782 C C . ILE A 1 98 ? 0.631 -0.851 -0.202 1.00 98.06 98 ILE A C 1
ATOM 784 O O . ILE A 1 98 ? 1.027 0.308 -0.141 1.00 98.06 98 ILE A O 1
ATOM 788 N N . VAL A 1 99 ? 0.198 -1.511 0.871 1.00 97.56 99 VAL A N 1
ATOM 789 C CA . VAL A 1 99 ? 0.236 -0.959 2.231 1.00 97.56 99 VAL A CA 1
ATOM 790 C C . VAL A 1 99 ? 1.191 -1.787 3.070 1.00 97.56 99 VAL A C 1
ATOM 792 O O . VAL A 1 99 ? 1.075 -3.011 3.131 1.00 97.56 99 VAL A O 1
ATOM 795 N N . ALA A 1 100 ? 2.136 -1.137 3.735 1.00 97.19 100 ALA A N 1
ATOM 796 C CA . ALA A 1 100 ? 3.119 -1.806 4.570 1.00 97.19 100 ALA A CA 1
ATOM 797 C C . ALA A 1 100 ? 3.382 -1.020 5.852 1.00 97.19 100 ALA A C 1
ATOM 799 O O . ALA A 1 100 ? 3.223 0.196 5.909 1.00 97.19 100 ALA A O 1
ATOM 800 N N . GLN A 1 101 ? 3.817 -1.721 6.892 1.00 96.00 101 GLN A N 1
ATOM 801 C CA . GLN A 1 101 ? 4.246 -1.108 8.145 1.00 96.00 101 GLN A CA 1
ATOM 802 C C . GLN A 1 101 ? 5.757 -1.229 8.249 1.00 96.00 101 GLN A C 1
ATOM 804 O O . GLN A 1 101 ? 6.313 -2.266 7.896 1.00 96.00 101 GLN A O 1
ATOM 809 N N . GLY A 1 102 ? 6.433 -0.187 8.712 1.00 96.38 102 GLY A N 1
ATOM 810 C CA . GLY A 1 102 ? 7.882 -0.125 8.605 1.00 96.38 102 GLY A CA 1
ATOM 811 C C . GLY A 1 102 ? 8.504 1.100 9.249 1.00 96.38 102 GLY A C 1
ATOM 812 O O . GLY A 1 102 ? 7.828 1.883 9.912 1.00 96.38 102 GLY A O 1
ATOM 813 N N . ASN A 1 103 ? 9.795 1.294 9.027 1.00 97.19 103 ASN A N 1
ATOM 814 C CA . ASN A 1 103 ? 10.541 2.455 9.489 1.00 97.19 103 ASN A CA 1
ATOM 815 C C . ASN A 1 103 ? 11.424 3.029 8.382 1.00 97.19 103 ASN A C 1
ATOM 817 O O . ASN A 1 103 ? 11.768 2.358 7.413 1.00 97.19 103 ASN A O 1
ATOM 821 N N . LEU A 1 104 ? 11.814 4.287 8.567 1.00 97.69 104 LEU A N 1
ATOM 822 C CA . LEU A 1 104 ? 12.878 4.918 7.795 1.00 97.69 104 LEU A CA 1
ATOM 823 C C . LEU A 1 104 ? 14.180 4.799 8.584 1.00 97.69 104 LEU A C 1
ATOM 825 O O . LEU A 1 104 ? 14.177 5.000 9.802 1.00 97.69 104 LEU A O 1
ATOM 829 N N . GLY A 1 105 ? 15.277 4.463 7.915 1.00 96.88 105 GLY A N 1
ATOM 830 C CA . GLY A 1 105 ? 16.576 4.342 8.568 1.00 96.88 105 GLY A CA 1
ATOM 831 C C . GLY A 1 105 ? 17.604 3.602 7.727 1.00 96.88 105 GLY A C 1
ATOM 832 O O . GLY A 1 105 ? 17.425 3.407 6.528 1.00 96.88 105 GLY A O 1
ATOM 833 N N . ASP A 1 106 ? 18.683 3.189 8.383 1.00 95.38 106 ASP A N 1
ATOM 834 C CA . ASP A 1 106 ? 19.751 2.380 7.788 1.00 95.38 106 ASP A CA 1
ATOM 835 C C . ASP A 1 106 ? 19.404 0.879 7.721 1.00 95.38 106 ASP A C 1
ATOM 837 O O . ASP A 1 106 ? 20.047 0.116 6.996 1.00 95.38 106 ASP A O 1
ATOM 841 N N . SER A 1 107 ? 18.415 0.452 8.510 1.00 96.38 107 SER A N 1
ATOM 842 C CA . SER A 1 107 ? 17.976 -0.931 8.659 1.00 96.38 107 SER A CA 1
ATOM 843 C C . SER A 1 107 ? 16.554 -1.029 9.225 1.00 96.38 107 SER A C 1
ATOM 845 O O . SER A 1 107 ? 16.007 -0.064 9.773 1.00 96.38 107 SER A O 1
ATOM 847 N N . LEU A 1 108 ? 15.938 -2.203 9.075 1.00 95.62 108 LEU A N 1
ATOM 848 C CA . LEU A 1 108 ? 14.652 -2.537 9.679 1.00 95.62 108 LEU A CA 1
ATOM 849 C C . LEU A 1 108 ? 14.792 -2.542 11.206 1.00 95.62 108 LEU A C 1
ATOM 851 O O . LEU A 1 108 ? 15.582 -3.300 11.769 1.00 95.62 108 LEU A O 1
ATOM 855 N N . GLY A 1 109 ? 14.014 -1.693 11.868 1.00 92.38 109 GLY A N 1
ATOM 856 C CA . GLY A 1 109 ? 14.036 -1.503 13.314 1.00 92.38 109 GLY A CA 1
ATOM 857 C C . GLY A 1 109 ? 12.702 -1.842 13.973 1.00 92.38 109 GLY A C 1
ATOM 858 O O . GLY A 1 109 ? 11.755 -2.265 13.324 1.00 92.38 109 GLY A O 1
ATOM 859 N N . GLN A 1 110 ? 12.626 -1.642 15.291 1.00 88.12 110 GLN A N 1
ATOM 860 C CA . GLN A 1 110 ? 11.385 -1.784 16.077 1.00 88.12 110 GLN A CA 1
ATOM 861 C C . GLN A 1 110 ? 10.805 -0.429 16.528 1.00 88.12 110 GLN A C 1
ATOM 863 O O . GLN A 1 110 ? 9.723 -0.371 17.108 1.00 88.12 110 GLN A O 1
ATOM 868 N N . GLY A 1 111 ? 11.542 0.665 16.313 1.00 88.50 111 GLY A N 1
ATOM 869 C CA . GLY A 1 111 ? 11.171 2.019 16.722 1.00 88.50 111 GLY A CA 1
ATOM 870 C C . GLY A 1 111 ? 10.791 2.900 15.535 1.00 88.50 111 GLY A C 1
ATOM 871 O O . GLY A 1 111 ? 11.138 2.601 14.396 1.00 88.50 111 GLY A O 1
ATOM 872 N N . ASN A 1 112 ? 10.102 4.012 15.811 1.00 90.81 112 ASN A N 1
ATOM 873 C CA . ASN A 1 112 ? 9.641 4.975 14.798 1.00 90.81 112 ASN A CA 1
ATOM 874 C C . ASN A 1 112 ? 8.806 4.337 13.676 1.00 90.81 112 ASN A C 1
ATOM 876 O O . ASN A 1 112 ? 8.859 4.777 12.524 1.00 90.81 112 ASN A O 1
ATOM 880 N N . ILE A 1 113 ? 8.034 3.306 14.029 1.00 93.25 113 ILE A N 1
ATOM 881 C CA . ILE A 1 113 ? 7.223 2.570 13.070 1.00 93.25 113 ILE A CA 1
ATOM 882 C C . ILE A 1 113 ? 6.069 3.434 12.574 1.00 93.25 113 ILE A C 1
ATOM 884 O O . ILE A 1 113 ? 5.372 4.091 13.349 1.00 93.25 113 ILE A O 1
ATOM 888 N N . GLY A 1 114 ? 5.866 3.405 11.268 1.00 94.50 114 GLY A N 1
ATOM 889 C CA . GLY A 1 114 ? 4.738 4.014 10.600 1.00 94.50 114 GLY A CA 1
ATOM 890 C C . GLY A 1 114 ? 4.156 3.103 9.537 1.00 94.50 114 GLY A C 1
ATOM 891 O O . GLY A 1 114 ? 4.634 1.995 9.294 1.00 94.50 114 GLY A O 1
ATOM 892 N N . VAL A 1 115 ? 3.108 3.606 8.911 1.00 96.50 115 VAL A N 1
ATOM 893 C CA . VAL A 1 115 ? 2.431 2.966 7.791 1.00 96.50 115 VAL A CA 1
ATOM 894 C C . VAL A 1 115 ? 2.835 3.710 6.538 1.00 96.50 115 VAL A C 1
ATOM 896 O O . VAL A 1 115 ? 2.764 4.939 6.506 1.00 96.50 115 VAL A O 1
ATOM 899 N N . PHE A 1 116 ? 3.218 2.951 5.525 1.00 97.75 116 PHE A N 1
ATOM 900 C CA . PHE A 1 116 ? 3.573 3.439 4.213 1.00 97.75 116 PHE A CA 1
ATOM 901 C C . PHE A 1 116 ? 2.601 2.887 3.178 1.00 97.75 116 PHE A C 1
ATOM 903 O O . PHE A 1 116 ? 2.238 1.709 3.222 1.00 97.75 116 PHE A O 1
ATOM 910 N N . LEU A 1 117 ? 2.187 3.752 2.263 1.00 97.81 117 LEU A N 1
ATOM 911 C CA . LEU A 1 117 ? 1.318 3.433 1.145 1.00 97.81 117 LEU A CA 1
ATOM 912 C C . LEU A 1 117 ? 2.067 3.728 -0.151 1.00 97.81 117 LEU A C 1
ATOM 914 O O . LEU A 1 117 ? 2.748 4.742 -0.261 1.00 97.81 117 LEU A O 1
ATOM 918 N N . SER A 1 118 ? 1.931 2.838 -1.119 1.00 97.25 118 SER A N 1
ATOM 919 C CA . SER A 1 118 ? 2.270 3.085 -2.513 1.00 97.25 118 SER A CA 1
ATOM 920 C C . SER A 1 118 ? 1.020 2.850 -3.349 1.00 97.25 118 SER A C 1
ATOM 922 O O . SER A 1 118 ? 0.254 1.927 -3.064 1.00 97.25 118 SER A O 1
ATOM 924 N N . ASN A 1 119 ? 0.804 3.690 -4.358 1.00 94.94 119 ASN A N 1
ATOM 925 C CA . ASN A 1 119 ? -0.273 3.549 -5.336 1.00 94.94 119 ASN A CA 1
ATOM 926 C C . ASN A 1 119 ? 0.250 3.387 -6.778 1.00 94.94 119 ASN A C 1
ATOM 928 O O . ASN A 1 119 ? -0.542 3.400 -7.722 1.00 94.94 119 ASN A O 1
ATOM 932 N N . ASP A 1 120 ? 1.562 3.218 -6.943 1.00 94.00 120 ASP A N 1
ATOM 933 C CA . ASP A 1 120 ? 2.275 3.060 -8.216 1.00 94.00 120 ASP A CA 1
ATOM 934 C C . ASP A 1 120 ? 3.073 1.744 -8.277 1.00 94.00 120 ASP A C 1
ATOM 936 O O . ASP A 1 120 ? 3.981 1.574 -9.086 1.00 94.00 120 ASP A O 1
ATOM 940 N N . GLY A 1 121 ? 2.728 0.775 -7.423 1.00 94.62 121 GLY A N 1
ATOM 941 C CA . GLY A 1 121 ? 3.370 -0.536 -7.424 1.00 94.62 121 GLY A CA 1
ATOM 942 C C . GLY A 1 121 ? 4.690 -0.611 -6.666 1.00 94.62 121 GLY A C 1
ATOM 943 O O . GLY A 1 121 ? 5.385 -1.616 -6.787 1.00 94.62 121 GLY A O 1
ATOM 944 N N . GLY A 1 122 ? 5.012 0.390 -5.850 1.00 95.50 122 GLY A N 1
ATOM 945 C CA . GLY A 1 122 ? 6.163 0.404 -4.948 1.00 95.50 122 GLY A CA 1
ATOM 946 C C . GLY A 1 122 ? 7.316 1.290 -5.411 1.00 95.50 122 GLY A C 1
ATOM 947 O O . GLY A 1 122 ? 8.381 1.233 -4.791 1.00 95.50 122 GLY A O 1
ATOM 948 N N . LEU A 1 123 ? 7.119 2.089 -6.466 1.00 93.50 123 LEU A N 1
ATOM 949 C CA . LEU A 1 123 ? 8.111 3.041 -6.975 1.00 93.50 123 LEU A CA 1
ATOM 950 C C . LEU A 1 123 ? 8.226 4.243 -6.037 1.00 93.50 123 LEU A C 1
ATOM 952 O O . LEU A 1 123 ? 9.327 4.610 -5.615 1.00 93.50 123 LEU A O 1
ATOM 956 N N . THR A 1 124 ? 7.086 4.809 -5.646 1.00 94.44 124 THR A N 1
ATOM 957 C CA . THR A 1 124 ? 7.004 5.860 -4.637 1.00 94.44 124 THR A CA 1
ATOM 958 C C . THR A 1 124 ? 6.157 5.419 -3.452 1.00 94.44 124 THR A C 1
ATOM 960 O O . THR A 1 124 ? 5.305 4.533 -3.535 1.00 94.44 124 THR A O 1
ATOM 963 N N . TRP A 1 125 ? 6.453 6.023 -2.304 1.00 97.19 125 TRP A N 1
ATOM 964 C CA . TRP A 1 125 ? 5.820 5.712 -1.032 1.00 97.19 125 TRP A CA 1
ATOM 965 C C . TRP A 1 125 ? 5.483 6.998 -0.300 1.00 97.19 125 TRP A C 1
ATOM 967 O O . TRP A 1 125 ? 6.261 7.950 -0.327 1.00 97.19 125 TRP A O 1
ATOM 977 N N . THR A 1 126 ? 4.377 6.991 0.431 1.00 96.44 126 THR A N 1
ATOM 978 C CA . THR A 1 126 ? 3.947 8.056 1.338 1.00 96.44 126 THR A CA 1
ATOM 979 C C . THR A 1 126 ? 3.801 7.497 2.748 1.00 96.44 126 THR A C 1
ATOM 981 O O . THR A 1 126 ? 3.361 6.365 2.940 1.00 96.44 126 THR A O 1
ATOM 984 N N . LYS A 1 127 ? 4.212 8.262 3.768 1.00 96.44 127 LYS A N 1
ATOM 985 C CA . LYS A 1 127 ? 4.042 7.867 5.176 1.00 96.44 127 LYS A CA 1
ATOM 986 C C . LYS A 1 127 ? 2.697 8.375 5.692 1.00 96.44 127 LYS A C 1
ATOM 988 O O . LYS A 1 127 ? 2.584 9.553 6.021 1.00 96.44 127 LYS A O 1
ATOM 993 N N . GLU A 1 128 ? 1.722 7.479 5.810 1.00 95.38 128 GLU A N 1
ATOM 994 C CA . GLU A 1 128 ? 0.331 7.799 6.161 1.00 95.38 128 GLU A CA 1
ATOM 995 C C . GLU A 1 128 ? 0.110 7.945 7.670 1.00 95.38 128 GLU A C 1
ATOM 997 O O . GLU A 1 128 ? -0.555 8.866 8.137 1.00 95.38 128 GLU A O 1
ATOM 1002 N N . PHE A 1 129 ? 0.703 7.052 8.467 1.00 95.31 129 PHE A N 1
ATOM 1003 C CA . PHE A 1 129 ? 0.525 7.041 9.920 1.00 95.31 129 PHE A CA 1
ATOM 1004 C C . PHE A 1 129 ? 1.858 6.847 10.644 1.00 95.31 129 PHE A C 1
ATOM 1006 O O . PHE A 1 129 ? 2.766 6.193 10.139 1.00 95.31 129 PHE A O 1
ATOM 1013 N N . SER A 1 130 ? 1.974 7.384 11.862 1.00 93.56 130 SER A N 1
ATOM 1014 C CA . SER A 1 130 ? 3.166 7.243 12.725 1.00 93.56 130 SER A CA 1
ATOM 1015 C C . SER A 1 130 ? 2.986 6.211 13.850 1.00 93.56 130 SER A C 1
ATOM 1017 O O . SER A 1 130 ? 3.595 6.327 14.911 1.00 93.56 130 SER A O 1
ATOM 1019 N N . SER A 1 131 ? 2.107 5.228 13.648 1.00 91.62 131 SER A N 1
ATOM 1020 C CA . SER A 1 131 ? 1.929 4.082 14.544 1.00 91.62 131 SER A CA 1
ATOM 1021 C C . SER A 1 131 ? 1.376 2.884 13.781 1.00 91.62 131 SER A C 1
ATOM 1023 O O . SER A 1 131 ? 0.829 3.051 12.689 1.00 91.62 131 SER A O 1
ATOM 1025 N N . PHE A 1 132 ? 1.439 1.695 14.385 1.00 92.69 132 PHE A N 1
ATOM 1026 C CA . PHE A 1 132 ? 0.835 0.495 13.810 1.00 92.69 132 PHE A CA 1
ATOM 1027 C C . PHE A 1 132 ? -0.674 0.653 13.613 1.00 92.69 132 PHE A C 1
ATOM 1029 O O . PHE A 1 132 ? -1.389 1.131 14.504 1.00 92.69 132 PHE A O 1
ATOM 1036 N N . HIS A 1 133 ? -1.147 0.225 12.452 1.00 95.19 133 HIS A N 1
ATOM 1037 C CA . HIS A 1 133 ? -2.554 0.167 12.094 1.00 95.19 133 HIS A CA 1
ATOM 1038 C C . HIS A 1 133 ? -2.829 -1.159 11.387 1.00 95.19 133 HIS A C 1
ATOM 1040 O O . HIS A 1 133 ? -1.968 -1.697 10.693 1.00 95.19 133 HIS A O 1
ATOM 1046 N N . ASP A 1 134 ? -4.037 -1.675 11.574 1.00 95.00 134 ASP A N 1
ATOM 1047 C CA . ASP A 1 134 ? -4.567 -2.721 10.714 1.00 95.00 134 ASP A CA 1
ATOM 1048 C C . ASP A 1 134 ? -5.308 -2.081 9.543 1.00 95.00 134 ASP A C 1
ATOM 1050 O O . ASP A 1 134 ? -5.940 -1.033 9.713 1.00 95.00 134 ASP A O 1
ATOM 1054 N N . PHE A 1 135 ? -5.202 -2.690 8.367 1.00 94.75 135 PHE A N 1
ATOM 1055 C CA . PHE A 1 135 ? -5.661 -2.117 7.105 1.00 94.75 135 PHE A CA 1
ATOM 1056 C C . PHE A 1 135 ? -6.567 -3.068 6.364 1.00 94.75 135 PHE A C 1
ATOM 1058 O O . PHE A 1 135 ? -6.423 -4.280 6.458 1.00 94.75 135 PHE A O 1
ATOM 1065 N N . VAL A 1 136 ? -7.473 -2.494 5.584 1.00 96.00 136 VAL A N 1
ATOM 1066 C CA . VAL A 1 136 ? -8.325 -3.230 4.661 1.00 96.00 136 VAL A CA 1
ATOM 1067 C C . VAL A 1 136 ? -8.468 -2.430 3.377 1.00 96.00 136 VAL A C 1
ATOM 1069 O O . VAL A 1 136 ? -8.586 -1.203 3.401 1.00 96.00 136 VAL A O 1
ATOM 1072 N N . ILE A 1 137 ? -8.466 -3.155 2.264 1.00 96.88 137 ILE A N 1
ATOM 1073 C CA . ILE A 1 137 ? -8.818 -2.662 0.938 1.00 96.88 137 ILE A CA 1
ATOM 1074 C C . ILE A 1 137 ? -10.244 -3.131 0.646 1.00 96.88 137 ILE A C 1
ATOM 1076 O O . ILE A 1 137 ? -10.572 -4.280 0.932 1.00 96.88 137 ILE A O 1
ATOM 1080 N N . GLY A 1 138 ? -11.083 -2.267 0.085 1.00 96.81 138 GLY A N 1
ATOM 1081 C CA . GLY A 1 138 ? -12.399 -2.632 -0.434 1.00 96.81 138 GLY A CA 1
ATOM 1082 C C . GLY A 1 138 ? -12.673 -1.997 -1.788 1.00 96.81 138 GLY A C 1
ATOM 1083 O O . GLY A 1 138 ? -11.915 -1.137 -2.249 1.00 96.81 138 GLY A O 1
ATOM 1084 N N . ASP A 1 139 ? -13.760 -2.445 -2.412 1.00 97.31 139 ASP A N 1
ATOM 1085 C CA . ASP A 1 139 ? -14.207 -2.026 -3.741 1.00 97.31 139 ASP A CA 1
ATOM 1086 C C . ASP A 1 139 ? -13.068 -1.945 -4.777 1.00 97.31 139 ASP A C 1
ATOM 1088 O O . ASP A 1 139 ? -12.888 -0.937 -5.457 1.00 97.31 139 ASP A O 1
ATOM 1092 N N . HIS A 1 140 ? -12.245 -2.994 -4.879 1.00 96.38 140 HIS A N 1
ATOM 1093 C CA . HIS A 1 140 ? -11.163 -3.079 -5.874 1.00 96.38 140 HIS A CA 1
ATOM 1094 C C . HIS A 1 140 ? -10.087 -1.982 -5.728 1.00 96.38 140 HIS A C 1
ATOM 1096 O O . HIS A 1 140 ? -9.481 -1.550 -6.712 1.00 96.38 140 HIS A O 1
ATOM 1102 N N . GLY A 1 141 ? -9.858 -1.501 -4.501 1.00 95.88 141 GLY A N 1
ATOM 1103 C CA . GLY A 1 141 ? -8.999 -0.339 -4.232 1.00 95.88 141 GLY A CA 1
ATOM 1104 C C . GLY A 1 141 ? -9.760 0.986 -4.173 1.00 95.88 141 GLY A C 1
ATOM 1105 O O . GLY A 1 141 ? -9.165 2.022 -3.885 1.00 95.88 141 GLY A O 1
ATOM 1106 N N . GLY A 1 142 ? -11.077 0.961 -4.397 1.00 96.00 142 GLY A N 1
ATOM 1107 C CA . GLY A 1 142 ? -11.959 2.117 -4.317 1.00 96.00 142 GLY A CA 1
ATOM 1108 C C . GLY A 1 142 ? -11.980 2.762 -2.931 1.00 96.00 142 GLY A C 1
ATOM 1109 O O . GLY A 1 142 ? -12.118 3.981 -2.827 1.00 96.00 142 GLY A O 1
ATOM 1110 N N . ILE A 1 143 ? -11.758 1.987 -1.872 1.00 97.19 143 ILE A N 1
ATOM 1111 C CA . ILE A 1 143 ? -11.648 2.520 -0.518 1.00 97.19 143 ILE A CA 1
ATOM 1112 C C . ILE A 1 143 ? -10.595 1.771 0.300 1.00 97.19 143 ILE A C 1
ATOM 1114 O O . ILE A 1 143 ? -10.499 0.544 0.279 1.00 97.19 143 ILE A O 1
ATOM 1118 N N . LEU A 1 144 ? -9.809 2.537 1.050 1.00 97.62 144 LEU A N 1
ATOM 1119 C CA . LEU A 1 144 ? -8.855 2.052 2.040 1.00 97.62 144 LEU A CA 1
ATOM 1120 C C . LEU A 1 144 ? -9.383 2.396 3.429 1.00 97.62 144 LEU A C 1
ATOM 1122 O O . LEU A 1 144 ? -9.873 3.505 3.639 1.00 97.62 144 LEU A O 1
ATOM 1126 N N . ALA A 1 145 ? -9.249 1.485 4.387 1.00 97.62 145 ALA A N 1
ATOM 1127 C CA . ALA A 1 145 ? -9.524 1.758 5.793 1.00 97.62 145 ALA A CA 1
ATOM 1128 C C . ALA A 1 145 ? -8.343 1.357 6.672 1.00 97.62 145 ALA A C 1
ATOM 1130 O O . ALA A 1 145 ? -7.637 0.394 6.379 1.00 97.62 145 ALA A O 1
ATOM 1131 N N . ALA A 1 146 ? -8.163 2.088 7.770 1.00 97.44 146 ALA A N 1
ATOM 1132 C CA . ALA A 1 146 ? -7.081 1.918 8.723 1.00 97.44 146 ALA A CA 1
ATOM 1133 C C . ALA A 1 146 ? -7.588 2.083 10.157 1.00 97.44 146 ALA A C 1
ATOM 1135 O O . ALA A 1 146 ? -8.223 3.086 10.495 1.00 97.44 146 ALA A O 1
ATOM 1136 N N . VAL A 1 147 ? -7.263 1.142 11.036 1.00 97.12 147 VAL A N 1
ATOM 1137 C CA . VAL A 1 147 ? -7.599 1.228 12.461 1.00 97.12 147 VAL A CA 1
ATOM 1138 C C . VAL A 1 147 ? -6.333 1.105 13.310 1.00 97.12 147 VAL A C 1
ATOM 1140 O O . VAL A 1 147 ? -5.556 0.175 13.110 1.00 97.12 147 VAL A O 1
ATOM 1143 N N . PRO A 1 148 ? -6.074 2.025 14.258 1.00 95.38 148 PRO A N 1
ATOM 1144 C CA . PRO A 1 148 ? -4.857 1.969 15.058 1.00 95.38 148 PRO A CA 1
ATOM 1145 C C . PRO A 1 148 ? -4.850 0.723 15.944 1.00 95.38 148 PRO A C 1
ATOM 1147 O O . PRO A 1 148 ? -5.806 0.462 16.679 1.00 95.38 148 PRO A O 1
ATOM 1150 N N . MET A 1 149 ? -3.737 -0.010 15.938 1.00 91.44 149 MET A N 1
ATOM 1151 C CA . MET A 1 149 ? -3.548 -1.211 16.756 1.00 91.44 149 MET A CA 1
ATOM 1152 C C . MET A 1 149 ? -3.178 -0.847 18.195 1.00 91.44 149 MET A C 1
ATOM 1154 O O . MET A 1 149 ? -2.053 -1.037 18.656 1.00 91.44 149 MET A O 1
ATOM 1158 N N . ARG A 1 150 ? -4.140 -0.274 18.917 1.00 89.38 150 ARG A N 1
ATOM 1159 C CA . ARG A 1 150 ? -3.988 0.167 20.308 1.00 89.38 150 ARG A CA 1
ATOM 1160 C C . ARG A 1 150 ? -5.144 -0.312 21.180 1.00 89.38 150 ARG A C 1
ATOM 1162 O O . ARG A 1 150 ? -6.200 -0.708 20.693 1.00 89.38 150 ARG A O 1
ATOM 1169 N N . LYS A 1 151 ? -4.941 -0.268 22.500 1.00 91.31 151 LYS A N 1
ATOM 1170 C CA . LYS A 1 151 ? -5.918 -0.752 23.497 1.00 91.31 151 LYS A CA 1
ATOM 1171 C C . LYS A 1 151 ? -7.113 0.186 23.704 1.00 91.31 151 LYS A C 1
ATOM 1173 O O . LYS A 1 151 ? -8.017 -0.140 24.465 1.00 91.31 151 LYS A O 1
ATOM 1178 N N . ASP A 1 152 ? -7.088 1.352 23.080 1.00 94.06 152 ASP A N 1
ATOM 1179 C CA . ASP A 1 152 ? -8.015 2.463 23.271 1.00 94.06 152 ASP A CA 1
ATOM 1180 C C . ASP A 1 152 ? -8.365 3.153 21.940 1.00 94.06 152 ASP A C 1
ATOM 1182 O O . ASP A 1 152 ? -8.531 4.370 21.883 1.00 94.06 152 ASP A O 1
ATOM 1186 N N . ALA A 1 153 ? -8.463 2.387 20.850 1.00 95.94 153 ALA A N 1
ATOM 1187 C CA . ALA A 1 153 ? -8.850 2.916 19.549 1.00 95.94 153 ALA A CA 1
ATOM 1188 C C . ALA A 1 153 ? -10.285 3.463 19.597 1.00 95.94 153 ALA A C 1
ATOM 1190 O O . ALA A 1 153 ? -11.198 2.825 20.119 1.00 95.94 153 ALA A O 1
ATOM 1191 N N . GLN A 1 154 ? -10.490 4.657 19.045 1.00 95.88 154 GLN A N 1
ATOM 1192 C CA . GLN A 1 154 ? -11.802 5.321 19.014 1.00 95.88 154 GLN A CA 1
ATOM 1193 C C . GLN A 1 154 ? -12.305 5.578 17.598 1.00 95.88 154 GLN A C 1
ATOM 1195 O O . GLN A 1 154 ? -13.494 5.822 17.401 1.00 95.88 154 GLN A O 1
ATOM 1200 N N . LYS A 1 155 ? -11.399 5.566 16.622 1.00 97.00 155 LYS A N 1
ATOM 1201 C CA . LYS A 1 155 ? -11.656 5.992 15.254 1.00 97.00 155 LYS A CA 1
ATOM 1202 C C . LYS A 1 155 ? -11.099 4.978 14.270 1.00 97.00 155 LYS A C 1
ATOM 1204 O O . LYS A 1 155 ? -10.050 4.390 14.531 1.00 97.00 155 LYS A O 1
ATOM 1209 N N . VAL A 1 156 ? -11.789 4.844 13.148 1.00 97.62 156 VAL A N 1
ATOM 1210 C CA . VAL A 1 156 ? -11.278 4.219 11.929 1.00 97.62 156 VAL A CA 1
ATOM 1211 C C . VAL A 1 156 ? -11.076 5.322 10.913 1.00 97.62 156 VAL A C 1
ATOM 1213 O O . VAL A 1 156 ? -11.965 6.150 10.708 1.00 97.62 156 VAL A O 1
ATOM 1216 N N . TRP A 1 157 ? -9.892 5.349 10.324 1.00 97.88 157 TRP A N 1
ATOM 1217 C CA . TRP A 1 157 ? -9.565 6.232 9.223 1.00 97.88 157 TRP A CA 1
ATOM 1218 C C . TRP A 1 157 ? -9.933 5.552 7.914 1.00 97.88 157 TRP A C 1
ATOM 1220 O O . TRP A 1 157 ? -9.809 4.336 7.797 1.00 97.88 157 TRP A O 1
ATOM 1230 N N . TYR A 1 158 ? -10.384 6.320 6.936 1.00 97.88 158 TYR A N 1
ATOM 1231 C CA . TYR A 1 158 ? -10.668 5.812 5.604 1.00 97.88 158 TYR A CA 1
ATOM 1232 C C . TYR A 1 158 ? -10.281 6.827 4.533 1.00 97.88 158 TYR A C 1
ATOM 1234 O O . TYR A 1 158 ? -10.254 8.033 4.787 1.00 97.88 158 TYR A O 1
ATOM 1242 N N . SER A 1 159 ? -9.988 6.333 3.336 1.00 97.69 159 SER A N 1
ATOM 1243 C CA . SER A 1 159 ? -9.655 7.142 2.171 1.00 97.69 159 SER A CA 1
ATOM 1244 C C . SER A 1 159 ? -10.286 6.541 0.922 1.00 97.69 159 SER A C 1
ATOM 1246 O O . SER A 1 159 ? -10.078 5.368 0.622 1.00 97.69 159 SER A O 1
ATOM 1248 N N . CYS A 1 160 ? -11.030 7.360 0.180 1.00 97.00 160 CYS A N 1
ATOM 1249 C CA . CYS A 1 160 ? -11.476 7.060 -1.182 1.00 97.00 160 CYS A CA 1
ATOM 1250 C C . CYS A 1 160 ? -10.548 7.677 -2.239 1.00 97.00 160 CYS A C 1
ATOM 1252 O O . CYS A 1 160 ? -10.886 7.719 -3.421 1.00 97.00 160 CYS A O 1
ATOM 1254 N N . THR A 1 161 ? -9.376 8.166 -1.830 1.00 96.12 161 THR A N 1
ATOM 1255 C CA . THR A 1 161 ? -8.460 8.921 -2.689 1.00 96.12 161 THR A CA 1
ATOM 1256 C C . THR A 1 161 ? -7.076 8.295 -2.786 1.00 96.12 161 THR A C 1
ATOM 1258 O O . THR A 1 161 ? -6.084 8.994 -2.982 1.00 96.12 161 THR A O 1
ATOM 1261 N N . GLU A 1 162 ? -7.004 6.970 -2.619 1.00 95.06 162 GLU A N 1
ATOM 1262 C CA . GLU A 1 162 ? -5.744 6.217 -2.568 1.00 95.06 162 GLU A CA 1
ATOM 1263 C C . GLU A 1 162 ? -4.753 6.819 -1.551 1.00 95.06 162 GLU A C 1
ATOM 1265 O O . GLU A 1 162 ? -3.567 6.952 -1.822 1.00 95.06 162 GLU A O 1
ATOM 1270 N N . GLY A 1 163 ? -5.255 7.250 -0.388 1.00 94.12 163 GLY A N 1
ATOM 1271 C CA . GLY A 1 163 ? -4.446 7.805 0.701 1.00 94.12 163 GLY A CA 1
ATOM 1272 C C . GLY A 1 163 ? -4.055 9.276 0.560 1.00 94.12 163 GLY A C 1
ATOM 1273 O O . GLY A 1 163 ? -3.500 9.827 1.503 1.00 94.12 163 GLY A O 1
ATOM 1274 N N . LYS A 1 164 ? -4.409 9.966 -0.536 1.00 93.25 164 LYS A N 1
ATOM 1275 C CA . LYS A 1 164 ? -4.156 11.418 -0.669 1.00 93.25 164 LYS A CA 1
ATOM 1276 C C . LYS A 1 164 ? -4.836 12.235 0.426 1.00 93.25 164 LYS A C 1
ATOM 1278 O O . LYS A 1 164 ? -4.297 13.235 0.886 1.00 93.25 164 LYS A O 1
ATOM 1283 N N . THR A 1 165 ? -6.030 11.819 0.834 1.00 94.44 165 THR A N 1
ATOM 1284 C CA . THR A 1 165 ? -6.780 12.424 1.934 1.00 94.44 165 THR A CA 1
ATOM 1285 C C . THR A 1 165 ? -7.415 11.340 2.793 1.00 94.44 165 THR A C 1
ATOM 1287 O O . THR A 1 165 ? -8.004 10.385 2.279 1.00 94.44 165 THR A O 1
ATOM 1290 N N . TRP A 1 166 ? -7.323 11.503 4.113 1.00 96.50 166 TRP A N 1
ATOM 1291 C CA . TRP A 1 166 ? -7.942 10.605 5.086 1.00 96.50 166 TRP A CA 1
ATOM 1292 C C . TRP A 1 166 ? -9.050 11.308 5.860 1.00 96.50 166 TRP A C 1
ATOM 1294 O O . TRP A 1 166 ? -8.881 12.409 6.383 1.00 96.50 166 TRP A O 1
ATOM 1304 N N . GLN A 1 167 ? -10.182 10.628 5.984 1.00 97.19 167 GLN A N 1
ATOM 1305 C CA . GLN A 1 167 ? -11.286 10.997 6.863 1.00 97.19 167 GLN A CA 1
ATOM 1306 C C . GLN A 1 167 ? -11.405 9.968 7.988 1.00 97.19 167 GLN A C 1
ATOM 1308 O O . GLN A 1 167 ? -10.715 8.951 7.981 1.00 97.19 167 GLN A O 1
ATOM 1313 N N . ASN A 1 168 ? -12.244 10.226 8.993 1.00 97.44 168 ASN A N 1
ATOM 1314 C CA . ASN A 1 168 ? -12.446 9.279 10.087 1.00 97.44 168 ASN A CA 1
ATOM 1315 C C . ASN A 1 168 ? -13.908 9.141 10.501 1.00 97.44 168 ASN A C 1
ATOM 1317 O O . ASN A 1 168 ? -14.693 10.080 10.405 1.00 97.44 168 ASN A O 1
ATOM 1321 N N . VAL A 1 169 ? -14.235 7.956 11.008 1.00 96.44 169 VAL A N 1
ATOM 1322 C CA . VAL A 1 169 ? -15.511 7.614 11.642 1.00 96.44 169 VAL A CA 1
ATOM 1323 C C . VAL A 1 169 ? -15.244 7.057 13.039 1.00 96.44 169 VAL A C 1
ATOM 1325 O O . VAL A 1 169 ? -14.202 6.445 13.286 1.00 96.44 169 VAL A O 1
ATOM 1328 N N . THR A 1 170 ? -16.149 7.294 13.986 1.00 95.94 170 THR A N 1
ATOM 1329 C CA . THR A 1 170 ? -16.025 6.763 15.348 1.00 95.94 170 THR A CA 1
ATOM 1330 C C . THR A 1 170 ? -16.461 5.297 15.406 1.00 95.94 170 THR A C 1
ATOM 1332 O O . THR A 1 170 ? -17.474 4.914 14.831 1.00 95.94 170 THR A O 1
ATOM 1335 N N . LEU A 1 171 ? -15.713 4.468 16.142 1.00 93.81 171 LEU A N 1
ATOM 1336 C CA . LEU A 1 171 ? -16.047 3.051 16.379 1.00 93.81 171 LEU A CA 1
ATOM 1337 C C . LEU A 1 171 ? -17.280 2.865 17.282 1.00 93.81 171 LEU A C 1
ATOM 1339 O O . LEU A 1 171 ? -17.820 1.767 17.391 1.00 93.81 171 LEU A O 1
ATOM 1343 N N . GLY A 1 172 ? -17.692 3.925 17.975 1.00 90.00 172 GLY A N 1
ATOM 1344 C CA . GLY A 1 172 ? -18.788 3.933 18.933 1.00 90.00 172 GLY A CA 1
ATOM 1345 C C . GLY A 1 172 ? -18.530 4.930 20.060 1.00 90.00 172 GLY A C 1
ATOM 1346 O O . GLY A 1 172 ? -17.651 5.786 19.971 1.00 90.00 172 GLY A O 1
ATOM 1347 N N . SER A 1 173 ? -19.293 4.811 21.147 1.00 89.75 173 SER A N 1
ATOM 1348 C CA . SER A 1 173 ? -19.190 5.701 22.314 1.00 89.75 173 SER A CA 1
ATOM 1349 C C . SER A 1 173 ? -18.064 5.336 23.287 1.00 89.75 173 SER A C 1
ATOM 1351 O O . SER A 1 173 ? -17.677 6.158 24.117 1.00 89.75 173 SER A O 1
ATOM 1353 N N . LYS A 1 174 ? -17.533 4.110 23.210 1.00 92.94 174 LYS A N 1
ATOM 1354 C CA . LYS A 1 174 ? -16.484 3.599 24.102 1.00 92.94 174 LYS A CA 1
ATOM 1355 C C . LYS A 1 174 ? -15.236 3.216 23.302 1.00 92.94 174 LYS A C 1
ATOM 1357 O O . LYS A 1 174 ? -15.379 2.689 22.200 1.00 92.94 174 LYS A O 1
ATOM 1362 N N . PRO A 1 175 ? -14.029 3.425 23.855 1.00 95.00 175 PRO A N 1
ATOM 1363 C CA . PRO A 1 175 ? -12.795 2.974 23.223 1.00 95.00 175 PRO A CA 1
ATOM 1364 C C . PRO A 1 175 ? -12.747 1.443 23.114 1.00 95.00 175 PRO A C 1
ATOM 1366 O O . PRO A 1 175 ? -13.217 0.725 24.004 1.00 95.00 175 PRO A O 1
ATOM 1369 N N . VAL A 1 176 ? -12.142 0.961 22.032 1.00 95.75 176 VAL A N 1
ATOM 1370 C CA . VAL A 1 176 ? -12.038 -0.454 21.668 1.00 95.75 176 VAL A CA 1
ATOM 1371 C C . VAL A 1 176 ? -10.570 -0.876 21.690 1.00 95.75 176 VAL A C 1
ATOM 1373 O O . VAL A 1 176 ? -9.708 -0.189 21.143 1.00 95.75 176 VAL A O 1
ATOM 1376 N N . TYR A 1 177 ? -10.277 -2.020 22.307 1.00 95.44 177 TYR A N 1
ATOM 1377 C CA . TYR A 1 177 ? -9.029 -2.731 22.052 1.00 95.44 177 TYR A CA 1
ATOM 1378 C C . TYR A 1 177 ? -9.229 -3.574 20.793 1.00 95.44 177 TYR A C 1
ATOM 1380 O O . TYR A 1 177 ? -9.983 -4.545 20.810 1.00 95.44 177 TYR A O 1
ATOM 1388 N N . VAL A 1 178 ? -8.589 -3.154 19.704 1.00 94.62 178 VAL A N 1
ATOM 1389 C CA . VAL A 1 178 ? -8.696 -3.774 18.381 1.00 94.62 178 VAL A CA 1
ATOM 1390 C C . VAL A 1 178 ? -7.789 -4.997 18.284 1.00 94.62 178 VAL A C 1
ATOM 1392 O O . VAL A 1 178 ? -6.606 -4.928 18.617 1.00 94.62 178 VAL A O 1
ATOM 1395 N N . TYR A 1 179 ? -8.358 -6.102 17.808 1.00 93.00 179 TYR A N 1
ATOM 1396 C CA . TYR A 1 179 ? -7.644 -7.336 17.477 1.00 93.00 179 TYR A CA 1
ATOM 1397 C C . TYR A 1 179 ? -7.412 -7.493 15.977 1.00 93.00 179 TYR A C 1
ATOM 1399 O O . TYR A 1 179 ? -6.438 -8.127 15.587 1.00 93.00 179 TYR A O 1
ATOM 1407 N N . GLY A 1 180 ? -8.276 -6.900 15.154 1.00 93.31 180 GLY A N 1
ATOM 1408 C CA . GLY A 1 180 ? -8.047 -6.789 13.722 1.00 93.31 180 GLY A CA 1
ATOM 1409 C C . GLY A 1 180 ? -9.244 -6.228 12.966 1.00 93.31 180 GLY A C 1
ATOM 1410 O O . GLY A 1 180 ? -10.319 -6.022 13.538 1.00 93.31 180 GLY A O 1
ATOM 1411 N N . MET A 1 181 ? -9.051 -5.990 11.677 1.00 95.12 181 MET A N 1
ATOM 1412 C CA . MET A 1 181 ? -10.060 -5.509 10.742 1.00 95.12 181 MET A CA 1
ATOM 1413 C C . MET A 1 181 ? -10.043 -6.364 9.479 1.00 95.12 181 MET A C 1
ATOM 1415 O O . MET A 1 181 ? -8.985 -6.738 8.987 1.00 95.12 181 MET A O 1
ATOM 1419 N N . VAL A 1 182 ? -11.222 -6.692 8.958 1.00 95.31 182 VAL A N 1
ATOM 1420 C CA . VAL A 1 182 ? -11.355 -7.528 7.758 1.00 95.31 182 VAL A CA 1
ATOM 1421 C C . VAL A 1 182 ? -12.467 -7.020 6.849 1.00 95.31 182 VAL A C 1
ATOM 1423 O O . VAL A 1 182 ? -13.395 -6.341 7.296 1.00 95.31 182 VAL A O 1
ATOM 1426 N N . THR A 1 183 ? -12.397 -7.424 5.588 1.00 95.38 183 THR A N 1
ATOM 1427 C CA . THR A 1 183 ? -13.504 -7.389 4.630 1.00 95.38 183 THR A CA 1
ATOM 1428 C C . THR A 1 183 ? -13.763 -8.799 4.104 1.00 95.38 183 THR A C 1
ATOM 1430 O O . THR A 1 183 ? -13.017 -9.734 4.407 1.00 95.38 183 THR A O 1
ATOM 1433 N N . GLU A 1 184 ? -14.834 -8.954 3.341 1.00 93.25 184 GLU A N 1
ATOM 1434 C CA . GLU A 1 184 ? -15.111 -10.179 2.603 1.00 93.25 184 GLU A CA 1
ATOM 1435 C C . GLU A 1 184 ? -13.994 -10.480 1.579 1.00 93.25 184 GLU A C 1
ATOM 1437 O O . GLU A 1 184 ? -13.528 -9.556 0.901 1.00 93.25 184 GLU A O 1
ATOM 1442 N N . PRO A 1 185 ? -13.539 -11.745 1.456 1.00 90.19 185 PRO A N 1
ATOM 1443 C CA . PRO A 1 185 ? -12.505 -12.116 0.493 1.00 90.19 185 PRO A CA 1
ATOM 1444 C C . PRO A 1 185 ? -12.837 -11.676 -0.935 1.00 90.19 185 PRO A C 1
ATOM 1446 O O . PRO A 1 185 ? -13.959 -11.854 -1.398 1.00 90.19 185 PRO A O 1
ATOM 1449 N N . GLY A 1 186 ? -11.839 -11.140 -1.637 1.00 85.69 186 GLY A N 1
ATOM 1450 C CA . GLY A 1 186 ? -12.007 -10.536 -2.964 1.00 85.69 186 GLY A CA 1
ATOM 1451 C C . GLY A 1 186 ? -11.992 -9.009 -2.912 1.00 85.69 186 GLY A C 1
ATOM 1452 O O . GLY A 1 186 ? -11.708 -8.365 -3.921 1.00 85.69 186 GLY A O 1
ATOM 1453 N N . GLU A 1 187 ? -12.200 -8.430 -1.722 1.00 93.12 187 GLU A N 1
ATOM 1454 C CA . GLU A 1 187 ? -12.086 -6.990 -1.475 1.00 93.12 187 GLU A CA 1
ATOM 1455 C C . GLU A 1 187 ? -12.981 -6.156 -2.413 1.00 93.12 187 GLU A C 1
ATOM 1457 O O . GLU A 1 187 ? -12.615 -5.056 -2.825 1.00 93.12 187 GLU A O 1
ATOM 1462 N N . THR A 1 188 ? -14.153 -6.690 -2.770 1.00 93.56 188 THR A N 1
ATOM 1463 C CA . THR A 1 188 ? -15.105 -6.076 -3.711 1.00 93.56 188 THR A CA 1
ATOM 1464 C C . THR A 1 188 ? -16.205 -5.277 -3.009 1.00 93.56 188 THR A C 1
ATOM 1466 O O . THR A 1 188 ? -16.839 -4.426 -3.624 1.00 93.56 188 THR A O 1
ATOM 1469 N N . THR A 1 189 ? -16.409 -5.506 -1.708 1.00 95.25 189 THR A N 1
ATOM 1470 C CA . THR A 1 189 ? -17.493 -4.891 -0.932 1.00 95.25 189 THR A CA 1
ATOM 1471 C C . THR A 1 189 ? -17.060 -3.597 -0.233 1.00 95.25 189 THR A C 1
ATOM 1473 O O . THR A 1 189 ? -15.871 -3.310 -0.060 1.00 95.25 189 THR A O 1
ATOM 1476 N N . LEU A 1 190 ? -18.053 -2.828 0.226 1.00 96.69 190 LEU A N 1
ATOM 1477 C CA . LEU A 1 190 ? -17.892 -1.614 1.045 1.00 96.69 190 LEU A CA 1
ATOM 1478 C C . LEU A 1 190 ? -18.139 -1.863 2.542 1.00 96.69 190 LEU A C 1
ATOM 1480 O O . LEU A 1 190 ? -18.368 -0.924 3.312 1.00 96.69 190 LEU A O 1
ATOM 1484 N N . ILE A 1 191 ? -18.154 -3.131 2.959 1.00 96.81 191 ILE A N 1
ATOM 1485 C CA . ILE A 1 191 ? -18.514 -3.544 4.313 1.00 96.81 191 ILE A CA 1
ATOM 1486 C C . ILE A 1 191 ? -17.290 -4.088 5.032 1.00 96.81 191 ILE A C 1
ATOM 1488 O O . ILE A 1 191 ? -16.821 -5.184 4.737 1.00 96.81 191 ILE A O 1
ATOM 1492 N N . PHE A 1 192 ? -16.823 -3.366 6.047 1.00 97.06 192 PHE A N 1
ATOM 1493 C CA . PHE A 1 192 ? -15.678 -3.786 6.854 1.00 97.06 192 PHE A CA 1
ATOM 1494 C C . PHE A 1 192 ? -16.118 -4.152 8.265 1.00 97.06 192 PHE A C 1
ATOM 1496 O O . PHE A 1 192 ? -17.065 -3.583 8.806 1.00 97.06 192 PHE A O 1
ATOM 1503 N N . ASN A 1 193 ? -15.423 -5.099 8.885 1.00 96.94 193 ASN A N 1
ATOM 1504 C CA . ASN A 1 193 ? -15.691 -5.524 10.252 1.00 96.94 193 ASN A CA 1
ATOM 1505 C C . ASN A 1 193 ? -14.438 -5.344 11.101 1.00 96.94 193 ASN A C 1
ATOM 1507 O O . ASN A 1 193 ? -13.381 -5.887 10.781 1.00 96.94 193 ASN A O 1
ATOM 1511 N N . VAL A 1 194 ? -14.569 -4.605 12.200 1.00 96.94 194 VAL A N 1
ATOM 1512 C CA . VAL A 1 194 ? -13.524 -4.467 13.218 1.00 96.94 194 VAL A CA 1
ATOM 1513 C C . VAL A 1 194 ? -13.842 -5.411 14.368 1.00 96.94 194 VAL A C 1
ATOM 1515 O O . VAL A 1 194 ? -14.926 -5.347 14.950 1.00 96.94 194 VAL A O 1
ATOM 1518 N N . PHE A 1 195 ? -12.887 -6.268 14.717 1.00 95.69 195 PHE A N 1
ATOM 1519 C CA . PHE A 1 195 ? -12.975 -7.182 15.849 1.00 95.69 195 PHE A CA 1
ATOM 1520 C C . PHE A 1 195 ? -12.143 -6.671 17.017 1.00 95.69 195 PHE A C 1
ATOM 1522 O O . PHE A 1 195 ? -11.017 -6.195 16.852 1.00 95.69 195 PHE A O 1
ATOM 1529 N N . GLY A 1 196 ? -12.690 -6.790 18.219 1.00 95.12 196 GLY A N 1
ATOM 1530 C CA . GLY A 1 196 ? -12.045 -6.280 19.415 1.00 95.12 196 GLY A CA 1
ATOM 1531 C C . GLY A 1 196 ? -12.822 -6.591 20.682 1.00 95.12 196 GLY A C 1
ATOM 1532 O O . GLY A 1 196 ? -13.616 -7.527 20.740 1.00 95.12 196 GLY A O 1
ATOM 1533 N N . GLN A 1 197 ? -12.612 -5.749 21.684 1.00 95.12 197 GLN A N 1
ATOM 1534 C CA . GLN A 1 197 ? -13.397 -5.696 22.915 1.00 95.12 197 GLN A CA 1
ATOM 1535 C C . GLN A 1 197 ? -13.464 -4.257 23.431 1.00 95.12 197 GLN A C 1
ATOM 1537 O O . GLN A 1 197 ? -12.610 -3.433 23.093 1.00 95.12 197 GLN A O 1
ATOM 1542 N N . TYR A 1 198 ? -14.416 -3.944 24.311 1.00 95.12 198 TYR A N 1
ATOM 1543 C CA . TYR A 1 198 ? -14.377 -2.657 25.006 1.00 95.12 198 TYR A CA 1
ATOM 1544 C C . TYR A 1 198 ? -13.148 -2.556 25.914 1.00 95.12 198 TYR A C 1
ATOM 1546 O O . TYR A 1 198 ? -12.820 -3.474 26.667 1.00 95.12 198 TYR A O 1
ATOM 1554 N N . ALA A 1 199 ? -12.467 -1.412 25.868 1.00 89.38 199 ALA A N 1
ATOM 1555 C CA . ALA A 1 199 ? -11.303 -1.179 26.708 1.00 89.38 199 ALA A CA 1
ATOM 1556 C C . ALA A 1 199 ? -11.687 -1.130 28.198 1.00 89.38 199 ALA A C 1
ATOM 1558 O O . ALA A 1 199 ? -12.744 -0.610 28.565 1.00 89.38 199 ALA A O 1
ATOM 1559 N N . ARG A 1 200 ? -10.780 -1.607 29.065 1.00 84.44 200 ARG A N 1
ATOM 1560 C CA . ARG A 1 200 ? -10.896 -1.547 30.540 1.00 84.44 200 ARG A CA 1
ATOM 1561 C C . ARG A 1 200 ? -12.155 -2.231 31.103 1.00 84.44 200 ARG A C 1
ATOM 1563 O O . ARG A 1 200 ? -12.638 -1.850 32.164 1.00 84.44 200 ARG A O 1
ATOM 1570 N N . GLN A 1 201 ? -12.676 -3.228 30.395 1.00 84.06 201 GLN A N 1
ATOM 1571 C CA . GLN A 1 201 ? -13.782 -4.081 30.833 1.00 84.06 201 GLN A CA 1
ATOM 1572 C C . GLN A 1 201 ? -13.331 -5.547 30.861 1.00 84.06 201 GLN A C 1
ATOM 1574 O O . GLN A 1 201 ? -12.256 -5.886 30.360 1.00 84.06 201 GLN A O 1
ATOM 1579 N N . SER A 1 202 ? -14.143 -6.411 31.473 1.00 89.69 202 SER A N 1
ATOM 1580 C CA . SER A 1 202 ? -13.980 -7.862 31.358 1.00 89.69 202 SER A CA 1
ATOM 1581 C C . SER A 1 202 ? -14.014 -8.278 29.891 1.00 89.69 202 SER A C 1
ATOM 1583 O O . SER A 1 202 ? -14.777 -7.704 29.112 1.00 89.69 202 SER A O 1
ATOM 1585 N N . PHE A 1 203 ? -13.214 -9.281 29.530 1.00 92.44 203 PHE A N 1
ATOM 1586 C CA . PHE A 1 203 ? -13.105 -9.720 28.144 1.00 92.44 203 PHE A CA 1
ATOM 1587 C C . PHE A 1 203 ? -14.468 -10.122 27.568 1.00 92.44 203 PHE A C 1
ATOM 1589 O O . PHE A 1 203 ? -15.130 -11.023 28.083 1.00 92.44 203 PHE A O 1
ATOM 1596 N N . GLN A 1 204 ? -14.864 -9.451 26.488 1.00 93.19 204 GLN A N 1
ATOM 1597 C CA . GLN A 1 204 ? -16.059 -9.752 25.711 1.00 93.19 204 GLN A CA 1
ATOM 1598 C C . GLN A 1 204 ? -15.788 -9.410 24.250 1.00 93.19 204 GLN A C 1
ATOM 1600 O O . GLN A 1 204 ? -15.398 -8.284 23.937 1.00 93.19 204 GLN A O 1
ATOM 1605 N N . TRP A 1 205 ? -16.026 -10.375 23.362 1.00 95.38 205 TRP A N 1
ATOM 1606 C CA . TRP A 1 205 ? -15.913 -10.152 21.927 1.00 95.38 205 TRP A CA 1
ATOM 1607 C C . TRP A 1 205 ? -16.891 -9.073 21.464 1.00 95.38 205 TRP A C 1
ATOM 1609 O O . TRP A 1 205 ? -18.086 -9.120 21.755 1.00 95.38 205 TRP A O 1
ATOM 1619 N N . LEU A 1 206 ? -16.358 -8.123 20.709 1.00 95.19 206 LEU A N 1
ATOM 1620 C CA . LEU A 1 206 ? -17.073 -7.063 20.024 1.00 95.19 206 LEU A CA 1
ATOM 1621 C C . LEU A 1 206 ? -16.770 -7.172 18.529 1.00 95.19 206 LEU A C 1
ATOM 1623 O O . LEU A 1 206 ? -15.612 -7.315 18.133 1.00 95.19 206 LEU A O 1
ATOM 1627 N N . SER A 1 207 ? -17.813 -7.059 17.712 1.00 95.81 207 SER A N 1
ATOM 1628 C CA . SER A 1 207 ? -17.700 -6.866 16.269 1.00 95.81 207 SER A CA 1
ATOM 1629 C C . SER A 1 207 ? -18.417 -5.572 15.900 1.00 95.81 207 SER A C 1
ATOM 1631 O O . SER A 1 207 ? -19.577 -5.377 16.269 1.00 95.81 207 SER A O 1
ATOM 1633 N N . VAL A 1 208 ? -17.710 -4.669 15.224 1.00 96.56 208 VAL A N 1
ATOM 1634 C CA . VAL A 1 208 ? -18.249 -3.401 14.725 1.00 96.56 208 VAL A CA 1
ATOM 1635 C C . VAL A 1 208 ? -18.276 -3.466 13.206 1.00 96.56 208 VAL A C 1
ATOM 1637 O O . VAL A 1 208 ? -17.224 -3.494 12.568 1.00 96.56 208 VAL A O 1
ATOM 1640 N N . LYS A 1 209 ? -19.482 -3.480 12.636 1.00 96.94 209 LYS A N 1
ATOM 1641 C CA . LYS A 1 209 ? -19.706 -3.420 11.191 1.00 96.94 209 LYS A CA 1
ATOM 1642 C C . LYS A 1 209 ? -19.685 -1.965 10.727 1.00 96.94 209 LYS A C 1
ATOM 1644 O O . LYS A 1 209 ? -20.471 -1.150 11.206 1.00 96.94 209 LYS A O 1
ATOM 1649 N N . LEU A 1 210 ? -18.818 -1.660 9.773 1.00 96.44 210 LEU A N 1
ATOM 1650 C CA . LEU A 1 210 ? -18.702 -0.372 9.101 1.00 96.44 210 LEU A CA 1
ATOM 1651 C C . LEU A 1 210 ? -19.255 -0.518 7.685 1.00 96.44 210 LEU A C 1
ATOM 1653 O O . LEU A 1 210 ? -18.866 -1.433 6.964 1.00 96.44 210 LEU A O 1
ATOM 1657 N N . ASN A 1 211 ? -20.175 0.366 7.305 1.00 96.38 211 ASN A N 1
ATOM 1658 C CA . ASN A 1 211 ? -20.740 0.408 5.963 1.00 96.38 211 ASN A CA 1
ATOM 1659 C C . ASN A 1 211 ? -20.332 1.716 5.280 1.00 96.38 211 ASN A C 1
ATOM 1661 O O . ASN A 1 211 ? -20.768 2.786 5.702 1.00 96.38 211 ASN A O 1
ATOM 1665 N N . PHE A 1 212 ? -19.513 1.615 4.235 1.00 96.31 212 PHE A N 1
ATOM 1666 C CA . PHE A 1 212 ? -19.003 2.760 3.485 1.00 96.31 212 PHE A CA 1
ATOM 1667 C C . PHE A 1 212 ? -19.827 3.112 2.238 1.00 96.31 212 PHE A C 1
ATOM 1669 O O . PHE A 1 212 ? -19.439 4.013 1.500 1.00 96.31 212 PHE A O 1
ATOM 1676 N N . THR A 1 213 ? -20.997 2.499 2.019 1.00 95.06 213 THR A N 1
ATOM 1677 C CA . THR A 1 213 ? -21.913 2.883 0.924 1.00 95.06 213 THR A CA 1
ATOM 1678 C C . THR A 1 213 ? -22.361 4.347 1.009 1.00 95.06 213 THR A C 1
ATOM 1680 O O . THR A 1 213 ? -22.680 4.945 -0.003 1.00 95.06 213 THR A O 1
ATOM 1683 N N . SER A 1 214 ? -22.360 4.971 2.193 1.00 91.88 214 SER A N 1
ATOM 1684 C CA . SER A 1 214 ? -22.642 6.411 2.311 1.00 91.88 214 SER A CA 1
ATOM 1685 C C . SER A 1 214 ? -21.451 7.313 1.964 1.00 91.88 214 SER A C 1
ATOM 1687 O O . SER A 1 214 ? -21.618 8.524 1.898 1.00 91.88 214 SER A O 1
ATOM 1689 N N . VAL A 1 215 ? -20.244 6.751 1.841 1.00 93.69 215 VAL A N 1
ATOM 1690 C CA . VAL A 1 215 ? -19.024 7.468 1.427 1.00 93.69 215 VAL A CA 1
ATOM 1691 C C . VAL A 1 215 ? -18.836 7.362 -0.082 1.00 93.69 215 VAL A C 1
ATOM 1693 O O . VAL A 1 215 ? -18.454 8.339 -0.715 1.00 93.69 215 VAL A O 1
ATOM 1696 N N . LEU A 1 216 ? -19.101 6.179 -0.638 1.00 95.12 216 LEU A N 1
ATOM 1697 C CA . LEU A 1 216 ? -19.140 5.920 -2.072 1.00 95.12 216 LEU A CA 1
ATOM 1698 C C . LEU A 1 216 ? -20.595 5.637 -2.455 1.00 95.12 216 LEU A C 1
ATOM 1700 O O . LEU A 1 216 ? -21.011 4.482 -2.530 1.00 95.12 216 LEU A O 1
ATOM 1704 N N . ASP A 1 217 ? -21.381 6.701 -2.608 1.00 93.38 217 ASP A N 1
ATOM 1705 C CA . ASP A 1 217 ? -22.839 6.644 -2.774 1.00 93.38 217 ASP A CA 1
ATOM 1706 C C . ASP A 1 217 ? -23.294 6.558 -4.239 1.00 93.38 217 ASP A C 1
ATOM 1708 O O . ASP A 1 217 ? -24.454 6.249 -4.519 1.00 93.38 217 ASP A O 1
ATOM 1712 N N . GLN A 1 218 ? -22.378 6.787 -5.181 1.00 95.62 218 GLN A N 1
ATOM 1713 C CA . GLN A 1 218 ? -22.637 6.769 -6.618 1.00 95.62 218 GLN A CA 1
ATOM 1714 C C . GLN A 1 218 ? -21.739 5.768 -7.335 1.00 95.62 218 GLN A C 1
ATOM 1716 O O . GLN A 1 218 ? -20.555 5.638 -7.018 1.00 95.62 218 GLN A O 1
ATOM 1721 N N . LYS A 1 219 ? -22.304 5.076 -8.331 1.00 97.00 219 LYS A N 1
ATOM 1722 C CA . LYS A 1 219 ? -21.549 4.165 -9.195 1.00 97.00 219 LYS A CA 1
ATOM 1723 C C . LYS A 1 219 ? -20.651 4.976 -10.123 1.00 97.00 219 LYS A C 1
ATOM 1725 O O . LYS A 1 219 ? -21.125 5.937 -10.736 1.00 97.00 219 LYS A O 1
ATOM 1730 N N . CYS A 1 220 ? -19.398 4.561 -10.259 1.00 97.25 220 CYS A N 1
ATOM 1731 C CA . CYS A 1 220 ? -18.463 5.191 -11.178 1.00 97.25 220 CYS A CA 1
ATOM 1732 C C . CYS A 1 220 ? -18.967 5.141 -12.622 1.00 97.25 220 CYS A C 1
ATOM 1734 O O . CYS A 1 220 ? -19.509 4.132 -13.081 1.00 97.25 220 CYS A O 1
ATOM 1736 N N . GLN A 1 221 ? -18.785 6.256 -13.321 1.00 96.75 221 GLN A N 1
ATOM 1737 C CA . GLN A 1 221 ? -19.031 6.390 -14.751 1.00 96.75 221 GLN A CA 1
ATOM 1738 C C . GLN A 1 221 ? -17.707 6.265 -15.521 1.00 96.75 221 GLN A C 1
ATOM 1740 O O . GLN A 1 221 ? -16.646 6.414 -14.909 1.00 96.75 221 GLN A O 1
ATOM 1745 N N . PRO A 1 222 ? -17.724 6.013 -16.844 1.00 95.81 222 PRO A N 1
ATOM 1746 C CA . PRO A 1 222 ? -16.503 5.873 -17.646 1.00 95.81 222 PRO A CA 1
ATOM 1747 C C . PRO A 1 222 ? -15.508 7.034 -17.477 1.00 95.81 222 PRO A C 1
ATOM 1749 O O . PRO A 1 222 ? -14.299 6.831 -17.429 1.00 95.81 222 PRO A O 1
ATOM 1752 N N . GLU A 1 223 ? -15.998 8.261 -17.301 1.00 96.75 223 GLU A N 1
ATOM 1753 C CA . GLU A 1 223 ? -15.179 9.448 -17.055 1.00 96.75 223 GLU A CA 1
ATOM 1754 C C . GLU A 1 223 ? -14.422 9.435 -15.717 1.00 96.75 223 GLU A C 1
ATOM 1756 O O . GLU A 1 223 ? -13.457 10.188 -15.570 1.00 96.75 223 GLU A O 1
ATOM 1761 N N . ASN A 1 224 ? -14.814 8.592 -14.758 1.00 97.00 224 ASN A N 1
ATOM 1762 C CA . ASN A 1 224 ? -14.127 8.436 -13.475 1.00 97.00 224 ASN A CA 1
ATOM 1763 C C . ASN A 1 224 ? -12.940 7.474 -13.544 1.00 97.00 224 ASN A C 1
ATOM 1765 O O . ASN A 1 224 ? -12.212 7.329 -12.560 1.00 97.00 224 ASN A O 1
ATOM 1769 N N . TYR A 1 225 ? -12.718 6.837 -14.692 1.00 96.94 225 TYR A N 1
ATOM 1770 C CA . TYR A 1 225 ? -11.614 5.916 -14.908 1.00 96.94 225 TYR A CA 1
ATOM 1771 C C . TYR A 1 225 ? -10.472 6.569 -15.690 1.00 96.94 225 TYR A C 1
ATOM 1773 O O . TYR A 1 225 ? -10.638 7.541 -16.431 1.00 96.94 225 TYR A O 1
ATOM 1781 N N . THR A 1 226 ? -9.271 6.056 -15.465 1.00 95.50 226 THR A N 1
ATOM 1782 C CA . THR A 1 226 ? -8.045 6.393 -16.181 1.00 95.50 226 THR A CA 1
ATOM 1783 C C . THR A 1 226 ? -7.287 5.114 -16.483 1.00 95.50 226 THR A C 1
ATOM 1785 O O . THR A 1 226 ? -7.400 4.131 -15.755 1.00 95.50 226 THR A O 1
ATOM 1788 N N . TYR A 1 227 ? -6.470 5.144 -17.524 1.00 95.00 227 TYR A N 1
ATOM 1789 C CA . TYR A 1 227 ? -5.531 4.070 -17.801 1.00 95.00 227 TYR A CA 1
ATOM 1790 C C . TYR A 1 227 ? -4.197 4.359 -17.118 1.00 95.00 227 TYR A C 1
ATOM 1792 O O . TYR A 1 227 ? -3.776 5.514 -17.022 1.00 95.00 227 TYR A O 1
ATOM 1800 N N . TRP A 1 228 ? -3.565 3.313 -16.602 1.00 94.06 228 TRP A N 1
ATOM 1801 C CA . TRP A 1 228 ? -2.282 3.380 -15.916 1.00 94.06 228 TRP A CA 1
ATOM 1802 C C . TRP A 1 228 ? -1.470 2.126 -16.209 1.00 94.06 228 TRP A C 1
ATOM 1804 O O . TRP A 1 228 ? -2.014 1.021 -16.221 1.00 94.06 228 TRP A O 1
ATOM 1814 N N . SER A 1 229 ? -0.165 2.292 -16.380 1.00 91.69 229 SER A N 1
ATOM 1815 C CA . SER A 1 229 ? 0.773 1.197 -16.585 1.00 91.69 229 SER A CA 1
ATOM 1816 C C . SER A 1 229 ? 1.911 1.290 -15.566 1.00 91.69 229 SER A C 1
ATOM 1818 O O . SER A 1 229 ? 2.507 2.359 -15.430 1.00 91.69 229 SER A O 1
ATOM 1820 N N . PRO A 1 230 ? 2.267 0.190 -14.875 1.00 87.12 230 PRO A N 1
ATOM 1821 C CA . PRO A 1 230 ? 3.459 0.144 -14.025 1.00 87.12 230 PRO A CA 1
ATOM 1822 C C . PRO A 1 230 ? 4.757 0.293 -14.830 1.00 87.12 230 PRO A C 1
ATOM 1824 O O . PRO A 1 230 ? 5.816 0.517 -14.243 1.00 87.12 230 PRO A O 1
ATOM 1827 N N . ASN A 1 231 ? 4.698 0.082 -16.146 1.00 82.06 231 ASN A N 1
ATOM 1828 C CA . ASN A 1 231 ? 5.836 0.208 -17.038 1.00 82.06 231 ASN A CA 1
ATOM 1829 C C . ASN A 1 231 ? 6.109 1.669 -17.413 1.00 82.06 231 ASN A C 1
ATOM 1831 O O . ASN A 1 231 ? 7.265 2.059 -17.495 1.00 82.06 231 ASN A O 1
ATOM 1835 N N . ASP A 1 232 ? 5.062 2.479 -17.602 1.00 79.62 232 ASP A N 1
ATOM 1836 C CA . ASP A 1 232 ? 5.195 3.875 -18.052 1.00 79.62 232 ASP A CA 1
ATOM 1837 C C . ASP A 1 232 ? 5.835 4.779 -16.983 1.00 79.62 232 ASP A C 1
ATOM 1839 O O . ASP A 1 232 ? 6.378 5.836 -17.292 1.00 79.62 232 ASP A O 1
ATOM 1843 N N . GLU A 1 233 ? 5.790 4.349 -15.722 1.00 74.81 233 GLU A N 1
ATOM 1844 C CA . GLU A 1 233 ? 6.429 5.020 -14.584 1.00 74.81 233 GLU A CA 1
ATOM 1845 C C . GLU A 1 233 ? 7.943 4.728 -14.497 1.00 74.81 233 GLU A C 1
ATOM 1847 O O . GLU A 1 233 ? 8.643 5.279 -13.643 1.00 74.81 233 GLU A O 1
ATOM 1852 N N . ARG A 1 234 ? 8.467 3.834 -15.348 1.00 71.19 234 ARG A N 1
ATOM 1853 C CA . ARG A 1 234 ? 9.884 3.451 -15.367 1.00 71.19 234 ARG A CA 1
ATOM 1854 C C . ARG A 1 234 ? 10.640 4.265 -16.404 1.00 71.19 234 ARG A C 1
ATOM 1856 O O . ARG A 1 234 ? 10.152 4.517 -17.499 1.00 71.19 234 ARG A O 1
ATOM 1863 N N . VAL A 1 235 ? 11.863 4.648 -16.050 1.00 63.75 235 VAL A N 1
ATOM 1864 C CA . VAL A 1 235 ? 12.728 5.458 -16.918 1.00 63.75 235 VAL A CA 1
ATOM 1865 C C . VAL A 1 235 ? 13.333 4.618 -18.047 1.00 63.75 235 VAL A C 1
ATOM 1867 O O . VAL A 1 235 ? 13.498 5.129 -19.152 1.00 63.75 235 VAL A O 1
ATOM 1870 N N . ASP A 1 236 ? 13.621 3.342 -17.781 1.00 64.19 236 ASP A N 1
ATOM 1871 C CA . ASP A 1 236 ? 14.529 2.553 -18.622 1.00 64.19 236 ASP A CA 1
ATOM 1872 C C . ASP A 1 236 ? 13.817 1.656 -19.649 1.00 64.19 236 ASP A C 1
ATOM 1874 O O . ASP A 1 236 ? 14.370 1.400 -20.712 1.00 64.19 236 ASP A O 1
ATOM 1878 N N . SER A 1 237 ? 12.575 1.219 -19.392 1.00 69.00 237 SER A N 1
ATOM 1879 C CA . SER A 1 237 ? 11.801 0.426 -20.359 1.00 69.00 237 SER A CA 1
ATOM 1880 C C . SER A 1 237 ? 10.293 0.497 -20.112 1.00 69.00 237 SER A C 1
ATOM 1882 O O . SER A 1 237 ? 9.818 0.404 -18.978 1.00 69.00 237 SER A O 1
ATOM 1884 N N . GLN A 1 238 ? 9.530 0.598 -21.204 1.00 77.88 238 GLN A N 1
ATOM 1885 C CA . GLN A 1 238 ? 8.067 0.470 -21.211 1.00 77.88 238 GLN A CA 1
ATOM 1886 C C . GLN A 1 238 ? 7.616 -0.996 -21.195 1.00 77.88 238 GLN A C 1
ATOM 1888 O O . GLN A 1 238 ? 6.423 -1.280 -21.180 1.00 77.88 238 GLN A O 1
ATOM 1893 N N . CYS A 1 239 ? 8.537 -1.954 -21.161 1.00 84.88 239 CYS A N 1
ATOM 1894 C CA . CYS A 1 239 ? 8.226 -3.372 -21.209 1.00 84.88 239 CYS A CA 1
ATOM 1895 C C . CYS A 1 239 ? 8.762 -4.085 -19.976 1.00 84.88 239 CYS A C 1
ATOM 1897 O O . CYS A 1 239 ? 9.756 -3.696 -19.372 1.00 84.88 239 CYS A O 1
ATOM 1899 N N . LEU A 1 240 ? 8.028 -5.101 -19.540 1.00 82.94 240 LEU A N 1
ATOM 1900 C CA . LEU A 1 240 ? 8.390 -5.895 -18.385 1.00 82.94 240 LEU A CA 1
ATOM 1901 C C . LEU A 1 240 ? 8.034 -7.342 -18.651 1.00 82.94 240 LEU A C 1
ATOM 1903 O O . LEU A 1 240 ? 6.859 -7.659 -18.838 1.00 82.94 240 LEU A O 1
ATOM 1907 N N . LEU A 1 241 ? 9.042 -8.215 -18.624 1.00 85.00 241 LEU A N 1
ATOM 1908 C CA . LEU A 1 241 ? 8.874 -9.637 -18.921 1.00 85.00 241 LEU A CA 1
ATOM 1909 C C . LEU A 1 241 ? 8.219 -9.831 -20.305 1.00 85.00 241 LEU A C 1
ATOM 1911 O O . LEU A 1 241 ? 7.249 -10.582 -20.443 1.00 85.00 241 LEU A O 1
ATOM 1915 N N . GLY A 1 242 ? 8.691 -9.078 -21.307 1.00 87.62 242 GLY A N 1
ATOM 1916 C CA . GLY A 1 242 ? 8.147 -9.077 -22.669 1.00 87.62 242 GLY A CA 1
ATOM 1917 C C . GLY A 1 242 ? 6.715 -8.538 -22.830 1.00 87.62 242 GLY A C 1
ATOM 1918 O O . GLY A 1 242 ? 6.095 -8.769 -23.872 1.00 87.62 242 GLY A O 1
ATOM 1919 N N . GLN A 1 243 ? 6.152 -7.853 -21.826 1.00 89.94 243 GLN A N 1
ATOM 1920 C CA . GLN A 1 243 ? 4.781 -7.332 -21.867 1.00 89.94 243 GLN A CA 1
ATOM 1921 C C . GLN A 1 243 ? 4.688 -5.865 -21.435 1.00 89.94 243 GLN A C 1
ATOM 1923 O O . GLN A 1 243 ? 5.342 -5.432 -20.484 1.00 89.94 243 GLN A O 1
ATOM 1928 N N . HIS A 1 244 ? 3.801 -5.120 -22.091 1.00 91.12 244 HIS A N 1
ATOM 1929 C CA . HIS A 1 244 ? 3.313 -3.817 -21.641 1.00 91.12 244 HIS A CA 1
ATOM 1930 C C . HIS A 1 244 ? 1.858 -3.971 -21.196 1.00 91.12 244 HIS A C 1
ATOM 1932 O O . HIS A 1 244 ? 1.001 -4.417 -21.967 1.00 91.12 244 HIS A O 1
ATOM 1938 N N . LEU A 1 245 ? 1.608 -3.675 -19.918 1.00 90.94 245 LEU A N 1
ATOM 1939 C CA . LEU A 1 245 ? 0.327 -3.890 -19.248 1.00 90.94 245 LEU A CA 1
ATOM 1940 C C . LEU A 1 245 ? -0.316 -2.548 -18.916 1.00 90.94 245 LEU A C 1
ATOM 1942 O O . LEU A 1 245 ? 0.201 -1.795 -18.097 1.00 90.94 245 LEU A O 1
ATOM 1946 N N . VAL A 1 246 ? -1.484 -2.283 -19.488 1.00 94.06 246 VAL A N 1
ATOM 1947 C CA . VAL A 1 246 ? -2.260 -1.073 -19.216 1.00 94.06 246 VAL A CA 1
ATOM 1948 C C . VAL A 1 246 ? -3.543 -1.461 -18.492 1.00 94.06 246 VAL A C 1
ATOM 1950 O O . VAL A 1 246 ? -4.368 -2.209 -19.011 1.00 94.06 246 VAL A O 1
ATOM 1953 N N . PHE A 1 247 ? -3.709 -0.948 -17.280 1.00 94.75 247 PHE A N 1
ATOM 1954 C CA . PHE A 1 247 ? -4.840 -1.221 -16.403 1.00 94.75 247 PHE A CA 1
ATOM 1955 C C . PHE A 1 247 ? -5.802 -0.041 -16.381 1.00 94.75 247 PHE A C 1
ATOM 1957 O O . PHE A 1 247 ? -5.377 1.102 -16.202 1.00 94.75 247 PHE A O 1
ATOM 1964 N N . GLU A 1 248 ? -7.100 -0.314 -16.453 1.00 95.50 248 GLU A N 1
ATOM 1965 C CA . GLU A 1 248 ? -8.102 0.666 -16.047 1.00 95.50 248 GLU A CA 1
ATOM 1966 C C . GLU A 1 248 ? -8.113 0.813 -14.512 1.00 95.50 248 GLU A C 1
ATOM 1968 O O . GLU A 1 248 ? -8.138 -0.160 -13.748 1.00 95.50 248 GLU A O 1
ATOM 1973 N N . ARG A 1 249 ? -8.077 2.052 -14.027 1.00 94.69 249 ARG A N 1
ATOM 1974 C CA . ARG A 1 249 ? -8.126 2.404 -12.606 1.00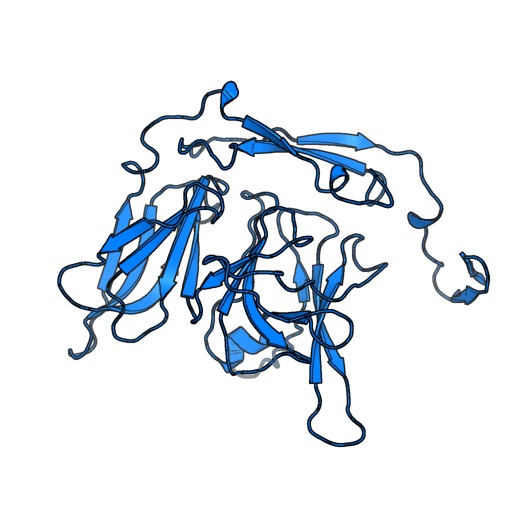 94.69 249 ARG A CA 1
ATOM 1975 C C . ARG A 1 249 ? -9.112 3.536 -12.385 1.00 94.69 249 ARG A C 1
ATOM 1977 O O . ARG A 1 249 ? -9.165 4.479 -13.170 1.00 94.69 249 ARG A O 1
ATOM 1984 N N . ARG A 1 250 ? -9.841 3.499 -11.268 1.00 95.75 250 ARG A N 1
ATOM 1985 C CA . ARG A 1 250 ? -10.595 4.669 -10.807 1.00 95.75 250 ARG A CA 1
ATOM 1986 C C . ARG A 1 250 ? -9.611 5.804 -10.528 1.00 95.75 250 ARG A C 1
ATOM 1988 O O . ARG A 1 250 ? -8.596 5.601 -9.863 1.00 95.75 250 ARG A O 1
ATOM 1995 N N . LYS A 1 251 ? -9.907 7.006 -11.010 1.00 95.44 251 LYS A N 1
ATOM 1996 C CA . LYS A 1 251 ? -9.127 8.203 -10.698 1.00 95.44 251 LYS A CA 1
ATOM 1997 C C . LYS A 1 251 ? -9.120 8.414 -9.190 1.00 95.44 251 LYS A C 1
ATOM 1999 O O . LYS A 1 251 ? -10.170 8.467 -8.554 1.00 95.44 251 LYS A O 1
ATOM 2004 N N . SER A 1 252 ? -7.941 8.643 -8.617 1.00 90.50 252 SER A N 1
ATOM 2005 C CA . SER A 1 252 ? -7.789 8.851 -7.171 1.00 90.50 252 SER A CA 1
ATOM 2006 C C . SER A 1 252 ? -8.584 10.057 -6.632 1.00 90.50 252 SER A C 1
ATOM 2008 O O . SER A 1 252 ? -8.644 10.247 -5.429 1.00 90.50 252 SER A O 1
ATOM 2010 N N . GLY A 1 253 ? -9.086 10.957 -7.483 1.00 89.69 253 GLY A N 1
ATOM 2011 C CA . GLY A 1 253 ? -9.879 12.124 -7.071 1.00 89.69 253 GLY A CA 1
ATOM 2012 C C . GLY A 1 253 ? -11.383 11.861 -6.959 1.00 89.69 253 GLY A C 1
ATOM 2013 O O . GLY A 1 253 ? -12.080 12.644 -6.317 1.00 89.69 253 GLY A O 1
ATOM 2014 N N . ASP A 1 254 ? -11.876 10.763 -7.535 1.00 93.56 254 ASP A N 1
ATOM 2015 C CA . ASP A 1 254 ? -13.302 10.589 -7.819 1.00 93.56 254 ASP A CA 1
ATOM 2016 C C . ASP A 1 254 ? -13.921 9.547 -6.887 1.00 93.56 254 ASP A C 1
ATOM 2018 O O . ASP A 1 254 ? -13.866 8.354 -7.170 1.00 93.56 254 ASP A O 1
ATOM 2022 N N . CYS A 1 255 ? -14.497 9.965 -5.759 1.00 96.06 255 CYS A N 1
ATOM 2023 C CA . CYS A 1 255 ? -15.067 9.056 -4.756 1.00 96.06 255 CYS A CA 1
ATOM 2024 C C . CYS A 1 255 ? -16.434 8.474 -5.179 1.00 96.06 255 CYS A C 1
ATOM 2026 O O . CYS A 1 255 ? -17.471 8.836 -4.635 1.00 96.06 255 CYS A O 1
ATOM 2028 N N . CYS A 1 256 ? -16.406 7.544 -6.131 1.00 96.81 256 CYS A N 1
ATOM 2029 C CA . CYS A 1 256 ? -17.508 6.679 -6.559 1.00 96.81 256 CYS A CA 1
ATOM 2030 C C . CYS A 1 256 ? -17.143 5.200 -6.322 1.00 96.81 256 CYS A C 1
ATOM 2032 O O . CYS A 1 256 ? -15.965 4.881 -6.139 1.00 96.81 256 CYS A O 1
ATOM 2034 N N . PHE A 1 257 ? -18.128 4.297 -6.311 1.00 97.25 257 PHE A N 1
ATOM 2035 C CA . PHE A 1 257 ? -17.879 2.856 -6.182 1.00 97.25 257 PHE A CA 1
ATOM 2036 C C . PHE A 1 257 ? -17.789 2.163 -7.548 1.00 97.25 257 PHE A C 1
ATOM 2038 O O . PHE A 1 257 ? -18.568 2.466 -8.456 1.00 97.25 257 PHE A O 1
ATOM 2045 N N . ASN A 1 258 ? -16.879 1.197 -7.678 1.00 96.75 258 ASN A N 1
ATOM 2046 C CA . ASN A 1 258 ? -16.756 0.339 -8.860 1.00 96.75 258 ASN A CA 1
ATOM 2047 C C . ASN A 1 258 ? -17.923 -0.661 -8.926 1.00 96.75 258 ASN A C 1
ATOM 2049 O O . ASN A 1 258 ? -18.615 -0.772 -9.942 1.00 96.75 258 ASN A O 1
ATOM 2053 N N . GLY A 1 259 ? -18.187 -1.329 -7.801 1.00 93.75 259 GLY A N 1
ATOM 2054 C CA . GLY A 1 259 ? -19.250 -2.320 -7.639 1.00 93.75 259 GLY A CA 1
ATOM 2055 C C . GLY A 1 259 ? -18.718 -3.747 -7.570 1.00 93.75 259 GLY A C 1
ATOM 2056 O O . GLY A 1 259 ? -17.635 -4.047 -8.062 1.00 93.75 259 GLY A O 1
ATOM 2057 N N . GLU A 1 260 ? -19.496 -4.639 -6.954 1.00 92.06 260 GLU A N 1
ATOM 2058 C CA . GLU A 1 260 ? -19.053 -6.010 -6.654 1.00 92.06 260 GLU A CA 1
ATOM 2059 C C . GLU A 1 260 ? -18.752 -6.847 -7.907 1.00 92.06 260 GLU A C 1
ATOM 2061 O O . GLU A 1 260 ? -17.858 -7.685 -7.875 1.00 92.06 260 GLU A O 1
ATOM 2066 N N . GLU A 1 261 ? -19.457 -6.580 -9.009 1.00 92.88 261 GLU A N 1
ATOM 2067 C CA . GLU A 1 261 ? -19.295 -7.248 -10.310 1.00 92.88 261 GLU A CA 1
ATOM 2068 C C . GLU A 1 261 ? -18.292 -6.533 -11.236 1.00 92.88 261 GLU A C 1
ATOM 2070 O O . GLU A 1 261 ? -18.236 -6.826 -12.428 1.00 92.88 261 GLU A O 1
ATOM 2075 N N . TYR A 1 262 ? -17.544 -5.541 -10.740 1.00 94.69 262 TYR A N 1
ATOM 2076 C CA . TYR A 1 262 ? -16.574 -4.821 -11.564 1.00 94.69 262 TYR A CA 1
ATOM 2077 C C . TYR A 1 262 ? -15.429 -5.742 -11.997 1.00 94.69 262 TYR A C 1
ATOM 2079 O O . TYR A 1 262 ? -14.640 -6.217 -11.181 1.00 94.69 262 TYR A O 1
ATOM 2087 N N . GLU A 1 263 ? -15.297 -5.928 -13.306 1.00 92.62 263 GLU A N 1
ATOM 2088 C CA . GLU A 1 263 ? -14.140 -6.566 -13.920 1.00 92.62 263 GLU A CA 1
ATOM 2089 C C . GLU A 1 263 ? -13.264 -5.495 -14.563 1.00 92.62 263 GLU A C 1
ATOM 2091 O O . GLU A 1 263 ? -13.688 -4.768 -15.460 1.00 92.62 263 GLU A O 1
ATOM 2096 N N . ARG A 1 264 ? -12.024 -5.392 -14.084 1.00 93.38 264 ARG A N 1
ATOM 2097 C CA . ARG A 1 264 ? -11.065 -4.409 -14.582 1.00 93.38 264 ARG A CA 1
ATOM 2098 C C . ARG A 1 264 ? -10.640 -4.733 -16.008 1.00 93.38 264 ARG A C 1
ATOM 2100 O O . ARG A 1 264 ? -10.138 -5.828 -16.261 1.00 93.38 264 ARG A O 1
ATOM 2107 N N . GLU A 1 265 ? -10.717 -3.741 -16.890 1.00 94.12 265 GLU A N 1
ATOM 2108 C CA . GLU A 1 265 ? -10.114 -3.829 -18.218 1.00 94.12 265 GLU A CA 1
ATOM 2109 C C . GLU A 1 265 ? -8.578 -3.841 -18.108 1.00 94.12 265 GLU A C 1
ATOM 2111 O O . GLU A 1 265 ? -7.970 -2.994 -17.442 1.00 94.12 265 GLU A O 1
ATOM 2116 N N . ILE A 1 266 ? -7.949 -4.823 -18.759 1.00 94.06 266 ILE A N 1
ATOM 2117 C CA . ILE A 1 266 ? -6.493 -4.966 -18.830 1.00 94.06 266 ILE A CA 1
ATOM 2118 C C . ILE A 1 266 ? -6.109 -5.120 -20.298 1.00 94.06 266 ILE A C 1
ATOM 2120 O O . ILE A 1 266 ? -6.412 -6.135 -20.926 1.00 94.06 266 ILE A O 1
ATOM 2124 N N . ASN A 1 267 ? -5.403 -4.126 -20.825 1.00 93.69 267 ASN A N 1
ATOM 2125 C CA . ASN A 1 267 ? -4.846 -4.151 -22.167 1.00 93.69 267 ASN A CA 1
ATOM 2126 C C . ASN A 1 267 ? -3.403 -4.651 -22.098 1.00 93.69 267 ASN A C 1
ATOM 2128 O O . ASN A 1 267 ? -2.555 -4.056 -21.436 1.00 93.69 267 ASN A O 1
ATOM 2132 N N . ILE A 1 268 ? -3.138 -5.775 -22.765 1.00 92.75 268 ILE A N 1
ATOM 2133 C CA . ILE A 1 268 ? -1.828 -6.431 -22.787 1.00 92.75 268 ILE A CA 1
ATOM 2134 C C . ILE A 1 268 ? -1.284 -6.346 -24.206 1.00 92.75 268 ILE A C 1
ATOM 2136 O O . ILE A 1 268 ? -1.919 -6.838 -25.140 1.00 92.75 268 ILE A O 1
ATOM 2140 N N . SER A 1 269 ? -0.097 -5.769 -24.365 1.00 93.00 269 SER A N 1
ATOM 2141 C CA . SER A 1 269 ? 0.650 -5.836 -25.618 1.00 93.00 269 SER A CA 1
ATOM 2142 C C . SER A 1 269 ? 1.985 -6.543 -25.413 1.00 93.00 269 SER A C 1
ATOM 2144 O O . SER A 1 269 ? 2.617 -6.439 -24.361 1.00 93.00 269 SER A O 1
ATOM 2146 N N . THR A 1 270 ? 2.378 -7.342 -26.401 1.00 93.50 270 THR A N 1
ATOM 2147 C CA . THR A 1 270 ? 3.658 -8.053 -26.390 1.00 93.50 270 THR A CA 1
ATOM 2148 C C . THR A 1 270 ? 4.739 -7.144 -26.946 1.00 93.50 270 THR A C 1
ATOM 2150 O O . THR A 1 270 ? 4.555 -6.527 -27.996 1.00 93.50 270 THR A O 1
ATOM 2153 N N . CYS A 1 271 ? 5.864 -7.092 -26.248 1.00 90.75 271 CYS A N 1
ATOM 2154 C CA . CYS A 1 271 ? 7.023 -6.318 -26.652 1.00 90.75 271 CYS A CA 1
ATOM 2155 C C . CYS A 1 271 ? 7.988 -7.152 -27.497 1.00 90.75 271 CYS A C 1
ATOM 2157 O O . CYS A 1 271 ? 7.972 -8.383 -27.459 1.00 90.75 271 CYS A O 1
ATOM 2159 N N . THR A 1 272 ? 8.841 -6.470 -28.261 1.00 91.44 272 THR A N 1
ATOM 2160 C CA . THR A 1 272 ? 10.012 -7.124 -28.863 1.00 91.44 272 THR A CA 1
ATOM 2161 C C . THR A 1 272 ? 11.012 -7.420 -27.750 1.00 91.44 272 THR A C 1
ATOM 2163 O O . THR A 1 272 ? 11.169 -6.588 -26.865 1.00 91.44 272 THR A O 1
ATOM 2166 N N . CYS A 1 273 ? 11.656 -8.587 -27.784 1.00 88.75 273 CYS A N 1
ATOM 2167 C CA . CYS A 1 273 ? 12.629 -8.968 -26.763 1.00 88.75 273 CYS A CA 1
ATOM 2168 C C . CYS A 1 273 ? 13.861 -8.055 -26.792 1.00 88.75 273 CYS A C 1
ATOM 2170 O O . CYS A 1 273 ? 14.410 -7.792 -27.867 1.00 88.75 273 CYS A O 1
ATOM 2172 N N . GLU A 1 274 ? 14.312 -7.648 -25.611 1.00 84.56 274 GLU A N 1
ATOM 2173 C CA . GLU A 1 274 ? 15.555 -6.908 -25.385 1.00 84.56 274 GLU A CA 1
ATOM 2174 C C . GLU A 1 274 ? 16.575 -7.794 -24.654 1.00 84.56 274 GLU 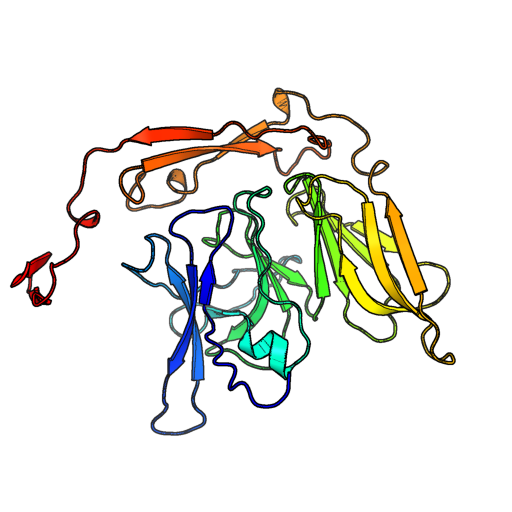A C 1
ATOM 2176 O O . GLU A 1 274 ? 16.253 -8.909 -24.244 1.00 84.56 274 GLU A O 1
ATOM 2181 N N . ILE A 1 275 ? 17.827 -7.339 -24.521 1.00 81.62 275 ILE A N 1
ATOM 2182 C CA . ILE A 1 275 ? 18.875 -8.124 -23.842 1.00 81.62 275 ILE A CA 1
ATOM 2183 C C . ILE A 1 275 ? 18.497 -8.437 -22.385 1.00 81.62 275 ILE A C 1
ATOM 2185 O O . ILE A 1 275 ? 18.730 -9.549 -21.919 1.00 81.62 275 ILE A O 1
ATOM 2189 N N . ASP A 1 276 ? 17.799 -7.509 -21.730 1.00 78.00 276 ASP A N 1
ATOM 2190 C CA . ASP A 1 276 ? 17.333 -7.622 -20.344 1.00 78.00 276 ASP A CA 1
ATOM 2191 C C . ASP A 1 276 ? 16.224 -8.675 -20.144 1.00 78.00 276 ASP A C 1
ATOM 2193 O O . ASP A 1 276 ? 15.892 -9.020 -19.009 1.00 78.00 276 ASP A O 1
ATOM 2197 N N . ASP A 1 277 ? 15.632 -9.204 -21.225 1.00 81.50 277 ASP A N 1
ATOM 2198 C CA . ASP A 1 277 ? 14.654 -10.300 -21.157 1.00 81.50 277 ASP A CA 1
ATOM 2199 C C . ASP A 1 277 ? 15.320 -11.692 -21.077 1.00 81.50 277 ASP A C 1
ATOM 2201 O O . ASP A 1 277 ? 14.619 -12.704 -20.962 1.00 81.50 277 ASP A O 1
ATOM 2205 N N . PHE A 1 278 ? 16.654 -11.769 -21.146 1.00 82.06 278 PHE A N 1
ATOM 2206 C CA . PHE A 1 278 ? 17.420 -13.015 -21.086 1.00 82.06 278 PHE A CA 1
ATOM 2207 C C . PHE A 1 278 ? 18.158 -13.169 -19.750 1.00 82.06 278 PHE A C 1
ATOM 2209 O O . PHE A 1 278 ? 18.575 -12.203 -19.122 1.00 82.06 278 PHE A O 1
ATOM 2216 N N . GLU A 1 279 ? 18.357 -14.419 -19.332 1.00 81.44 279 GLU A N 1
ATOM 2217 C CA . GLU A 1 279 ? 19.204 -14.786 -18.195 1.00 81.44 279 GLU A CA 1
ATOM 2218 C C . GLU A 1 279 ? 20.240 -15.827 -18.633 1.00 81.44 279 GLU A C 1
ATOM 2220 O O . GLU A 1 279 ? 20.020 -16.565 -19.600 1.00 81.44 279 GLU A O 1
ATOM 2225 N N . CYS A 1 280 ? 21.373 -15.900 -17.929 1.00 85.06 280 CYS A N 1
ATOM 2226 C CA . CYS A 1 280 ? 22.348 -16.955 -18.181 1.00 85.06 280 CYS A CA 1
ATOM 2227 C C . CYS A 1 280 ? 21.769 -18.331 -17.835 1.00 85.06 280 CYS A C 1
ATOM 2229 O O . CYS A 1 280 ? 21.181 -18.526 -16.770 1.00 85.06 280 CYS A O 1
ATOM 2231 N N . ASP A 1 281 ? 21.969 -19.293 -18.738 1.00 87.88 281 ASP A N 1
ATOM 2232 C CA . ASP A 1 281 ? 21.506 -20.666 -18.542 1.00 87.88 281 ASP A CA 1
ATOM 2233 C C . ASP A 1 281 ? 22.263 -21.351 -17.388 1.00 87.88 281 ASP A C 1
ATOM 2235 O O . ASP A 1 281 ? 23.311 -20.901 -16.912 1.00 87.88 281 ASP A O 1
ATOM 2239 N N . PHE A 1 282 ? 21.735 -22.479 -16.925 1.00 89.75 282 PHE A N 1
ATOM 2240 C CA . PHE A 1 282 ? 22.302 -23.239 -15.826 1.00 89.75 282 PHE A CA 1
ATOM 2241 C C . PHE A 1 282 ? 23.774 -23.599 -16.077 1.00 89.75 282 PHE A C 1
ATOM 2243 O O . PHE A 1 282 ? 24.113 -24.322 -17.014 1.00 89.75 282 PHE A O 1
ATOM 2250 N N . GLY A 1 283 ? 24.642 -23.150 -15.168 1.00 92.25 283 GLY A N 1
ATOM 2251 C CA . GLY A 1 283 ? 26.084 -23.394 -15.227 1.00 92.25 283 GLY A CA 1
ATOM 2252 C C . GLY A 1 283 ? 26.900 -22.267 -15.863 1.00 92.25 283 GLY A C 1
ATOM 2253 O O . GLY A 1 283 ? 28.122 -22.386 -15.863 1.00 92.25 283 GLY A O 1
ATOM 2254 N N . TYR A 1 284 ? 26.253 -21.194 -16.327 1.00 86.94 284 TYR A N 1
ATOM 2255 C CA . TYR A 1 284 ? 26.895 -20.002 -16.883 1.00 86.94 284 TYR A CA 1
ATOM 2256 C C . TYR A 1 284 ? 26.836 -18.829 -15.898 1.00 86.94 284 TYR A C 1
ATOM 2258 O O . TYR A 1 284 ? 25.925 -18.740 -15.069 1.00 86.94 284 TYR A O 1
ATOM 2266 N N . ILE A 1 285 ? 27.808 -17.920 -15.979 1.00 83.50 285 ILE A N 1
ATOM 2267 C CA . ILE A 1 285 ? 27.826 -16.670 -15.202 1.00 83.50 285 ILE A CA 1
ATOM 2268 C C . ILE A 1 285 ? 27.958 -15.461 -16.126 1.00 83.50 285 ILE A C 1
ATOM 2270 O O . ILE A 1 285 ? 28.530 -15.563 -17.209 1.00 83.50 285 ILE A O 1
ATOM 2274 N N . HIS A 1 286 ? 27.470 -14.303 -15.675 1.00 81.12 286 HIS A N 1
ATOM 2275 C CA . HIS A 1 286 ? 27.735 -13.043 -16.364 1.00 81.12 286 HIS A CA 1
ATOM 2276 C C . HIS A 1 286 ? 29.239 -12.733 -16.333 1.00 81.12 286 HIS A C 1
ATOM 2278 O O . HIS A 1 286 ? 29.846 -12.629 -15.262 1.00 81.12 286 HIS A O 1
ATOM 2284 N N . HIS A 1 287 ? 29.824 -12.583 -17.516 1.00 80.25 287 HIS A N 1
ATOM 2285 C CA . HIS A 1 287 ? 31.141 -12.003 -17.751 1.00 80.25 287 HIS A CA 1
ATOM 2286 C C . HIS A 1 287 ? 30.998 -10.515 -18.121 1.00 80.25 287 HIS A C 1
ATOM 2288 O O . HIS A 1 287 ? 29.887 -9.996 -18.214 1.00 80.25 287 HIS A O 1
ATOM 2294 N N . GLU A 1 288 ? 32.110 -9.795 -18.303 1.00 69.25 288 GLU A N 1
ATOM 2295 C CA . GLU A 1 288 ? 32.072 -8.402 -18.774 1.00 69.25 288 GLU A CA 1
ATOM 2296 C C . GLU A 1 288 ? 31.201 -8.263 -20.044 1.00 69.25 288 GLU A C 1
ATOM 2298 O O . GLU A 1 288 ? 31.326 -9.078 -20.956 1.00 69.25 288 GLU A O 1
ATOM 2303 N N . PHE A 1 289 ? 30.373 -7.208 -20.105 1.00 66.44 289 PHE A N 1
ATOM 2304 C CA . PHE A 1 289 ? 29.469 -6.851 -21.220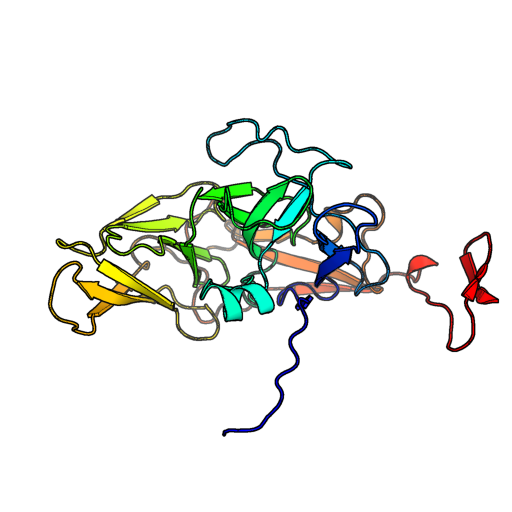 1.00 66.44 289 PHE A CA 1
ATOM 2305 C C . PHE A 1 289 ? 28.241 -7.754 -21.447 1.00 66.44 289 PHE A C 1
ATOM 2307 O O . PHE A 1 289 ? 27.848 -7.965 -22.591 1.00 66.44 289 PHE A O 1
ATOM 2314 N N . ASP A 1 290 ? 27.609 -8.249 -20.380 1.00 68.19 290 ASP A N 1
ATOM 2315 C CA . ASP A 1 290 ? 26.346 -9.014 -20.446 1.00 68.19 290 ASP A CA 1
ATOM 2316 C C . ASP A 1 290 ? 26.433 -10.323 -21.253 1.00 68.19 290 ASP A C 1
ATOM 2318 O O . ASP A 1 290 ? 25.428 -10.878 -21.695 1.00 68.19 290 ASP A O 1
ATOM 2322 N N . GLU A 1 291 ? 27.643 -10.865 -21.404 1.00 81.06 291 GLU A N 1
ATOM 2323 C CA . GLU A 1 291 ? 27.868 -12.177 -22.005 1.00 81.06 291 GLU A CA 1
ATOM 2324 C C . GLU A 1 291 ? 27.794 -13.285 -20.946 1.00 81.06 291 GLU A C 1
ATOM 2326 O O . GLU A 1 291 ? 28.367 -13.174 -19.860 1.00 81.06 291 GLU A O 1
ATOM 2331 N N . CYS A 1 292 ? 27.125 -14.388 -21.279 1.00 84.31 292 CYS A N 1
ATOM 2332 C CA . CYS A 1 292 ? 27.085 -15.588 -20.446 1.00 84.31 292 CYS A CA 1
ATOM 2333 C C . CYS A 1 292 ? 28.207 -16.553 -20.854 1.00 84.31 292 CYS A C 1
ATOM 2335 O O . CYS A 1 292 ? 28.226 -17.020 -21.998 1.00 84.31 292 CYS A O 1
ATOM 2337 N N . VAL A 1 293 ? 29.116 -16.869 -19.922 1.00 83.81 293 VAL A N 1
ATOM 2338 C CA . VAL A 1 293 ? 30.279 -17.767 -20.130 1.00 83.81 293 VAL A CA 1
ATOM 2339 C C . VAL A 1 293 ? 30.308 -18.956 -19.185 1.00 83.81 293 VAL A C 1
ATOM 2341 O O . VAL A 1 293 ? 29.728 -18.855 -18.077 1.00 83.81 293 VAL A O 1
#

Radius of gyration: 20.71 Å; chains: 1; bounding box: 55×48×60 Å